Protein AF-A0AAV7NMF5-F1 (afdb_monomer_lite)

Organism: Pleurodeles waltl (NCBI:txid8319)

Structure (mmCIF, N/CA/C/O backbone):
data_AF-A0AAV7NMF5-F1
#
_entry.id   AF-A0AAV7NMF5-F1
#
loop_
_atom_site.group_PDB
_atom_site.id
_atom_site.type_symbol
_atom_site.label_atom_id
_atom_site.label_alt_id
_atom_site.label_comp_id
_atom_site.label_asym_id
_atom_site.label_entity_id
_atom_site.label_seq_id
_atom_site.pdbx_PDB_ins_code
_atom_site.Cartn_x
_atom_site.Cartn_y
_atom_site.Cartn_z
_atom_site.occupancy
_atom_site.B_iso_or_equiv
_atom_site.auth_seq_id
_atom_site.auth_comp_id
_atom_site.auth_asym_id
_atom_site.auth_atom_id
_atom_site.pdbx_PDB_model_num
ATOM 1 N N . MET A 1 1 ? -0.507 -19.624 22.287 1.00 41.78 1 MET A N 1
ATOM 2 C CA . MET A 1 1 ? 0.299 -20.119 21.155 1.00 41.78 1 MET A CA 1
ATOM 3 C C . MET A 1 1 ? 0.144 -19.133 20.008 1.00 41.78 1 MET A C 1
ATOM 5 O O . MET A 1 1 ? -0.765 -19.299 19.217 1.00 41.78 1 MET A O 1
ATOM 9 N N . VAL A 1 2 ? 0.961 -18.077 19.987 1.00 38.38 2 VAL A N 1
ATOM 10 C CA . VAL A 1 2 ? 1.189 -17.209 18.818 1.00 38.38 2 VAL A CA 1
ATOM 11 C C . VAL A 1 2 ? 2.617 -16.680 18.981 1.00 38.38 2 VAL A C 1
ATOM 13 O O . VAL A 1 2 ? 2.861 -15.768 19.762 1.00 38.38 2 VAL A O 1
ATOM 16 N N . LEU A 1 3 ? 3.574 -17.351 18.347 1.00 45.50 3 LEU A N 1
ATOM 17 C CA . LEU A 1 3 ? 4.962 -16.913 18.194 1.00 45.50 3 LEU A CA 1
ATOM 18 C C . LEU A 1 3 ? 5.241 -17.016 16.694 1.00 45.50 3 LEU A C 1
ATOM 20 O O . LEU A 1 3 ? 5.618 -18.090 16.235 1.00 45.50 3 LEU A O 1
ATOM 24 N N . ALA A 1 4 ? 4.944 -15.967 15.925 1.00 44.56 4 ALA A N 1
ATOM 25 C CA . ALA A 1 4 ? 5.176 -15.996 14.477 1.00 44.56 4 ALA A CA 1
ATOM 26 C C . ALA A 1 4 ? 5.447 -14.635 13.802 1.00 44.56 4 ALA A C 1
ATOM 28 O O . ALA A 1 4 ? 5.610 -14.631 12.593 1.00 44.56 4 ALA A O 1
ATOM 29 N N . ASP A 1 5 ? 5.574 -13.513 14.526 1.00 50.28 5 ASP A N 1
ATOM 30 C CA . ASP A 1 5 ? 5.718 -12.192 13.866 1.00 50.28 5 ASP A CA 1
ATOM 31 C C . ASP A 1 5 ? 7.140 -11.589 13.943 1.00 50.28 5 ASP A C 1
ATOM 33 O O . ASP A 1 5 ? 7.432 -10.587 13.304 1.00 50.28 5 ASP A O 1
ATOM 37 N N . SER A 1 6 ? 8.071 -12.193 14.692 1.00 55.16 6 SER A N 1
ATOM 38 C CA . SER A 1 6 ? 9.390 -11.584 14.971 1.00 55.16 6 SER A CA 1
ATOM 39 C C . SER A 1 6 ? 10.454 -11.796 13.880 1.00 55.16 6 SER A C 1
ATOM 41 O O . SER A 1 6 ? 11.519 -11.176 13.954 1.00 55.16 6 SER A O 1
ATOM 43 N N . THR A 1 7 ? 10.247 -12.705 12.926 1.00 54.41 7 THR A N 1
ATOM 44 C CA . THR A 1 7 ? 11.292 -13.102 11.962 1.00 54.41 7 THR A CA 1
ATOM 45 C C . THR A 1 7 ? 11.197 -12.364 10.634 1.00 54.41 7 THR A C 1
ATOM 47 O O . THR A 1 7 ? 12.226 -12.124 10.012 1.00 54.41 7 THR A O 1
ATOM 50 N N . GLU A 1 8 ? 9.999 -11.950 10.219 1.00 54.91 8 GLU A N 1
ATOM 51 C CA . GLU A 1 8 ? 9.817 -11.214 8.960 1.00 54.91 8 GLU A CA 1
ATOM 52 C C . GLU A 1 8 ? 10.229 -9.740 9.085 1.00 54.91 8 GLU A C 1
ATOM 54 O O . GLU A 1 8 ? 10.788 -9.175 8.148 1.00 54.91 8 GLU A O 1
ATOM 59 N N . GLU A 1 9 ? 10.063 -9.140 10.267 1.00 56.16 9 GLU A N 1
ATOM 60 C CA . GLU A 1 9 ? 10.442 -7.743 10.517 1.00 56.16 9 GLU A CA 1
ATOM 61 C C . GLU A 1 9 ? 11.973 -7.552 10.550 1.00 56.16 9 GLU A C 1
ATOM 63 O O . GLU A 1 9 ? 12.488 -6.549 10.063 1.00 56.16 9 GLU A O 1
ATOM 68 N N . LYS A 1 10 ? 12.723 -8.567 11.008 1.00 57.00 10 LYS A N 1
ATOM 69 C CA . LYS A 1 10 ? 14.199 -8.546 11.029 1.00 57.00 10 LYS A CA 1
ATOM 70 C C . LYS A 1 10 ? 14.834 -8.718 9.647 1.00 57.00 10 LYS A C 1
ATOM 72 O O . LYS A 1 10 ? 15.868 -8.120 9.375 1.00 57.00 10 LYS A O 1
ATOM 77 N N . LEU A 1 11 ? 14.200 -9.487 8.761 1.00 54.72 11 LEU A N 1
ATOM 78 C CA . LEU A 1 11 ? 14.657 -9.655 7.375 1.00 54.72 11 LEU A CA 1
ATOM 79 C C . LEU A 1 11 ? 14.477 -8.375 6.543 1.00 54.72 11 LEU A C 1
ATOM 81 O O . LEU A 1 11 ? 15.243 -8.133 5.611 1.00 54.72 11 LEU A O 1
ATOM 85 N N . ALA A 1 12 ? 13.497 -7.535 6.888 1.00 56.38 12 ALA A N 1
ATOM 86 C CA . ALA A 1 12 ? 13.277 -6.256 6.218 1.00 56.38 12 ALA A CA 1
ATOM 87 C C . ALA A 1 12 ? 14.316 -5.185 6.612 1.00 56.38 12 ALA A C 1
ATOM 89 O O . ALA A 1 12 ? 14.698 -4.377 5.764 1.00 56.38 12 ALA A O 1
ATOM 90 N N . GLU A 1 13 ? 14.808 -5.194 7.857 1.00 57.12 13 GLU A N 1
ATOM 91 C CA . GLU A 1 13 ? 15.897 -4.303 8.292 1.00 57.12 13 GLU A CA 1
ATOM 92 C C . GLU A 1 13 ? 17.254 -4.710 7.685 1.00 57.12 13 GLU A C 1
ATOM 94 O O . GLU A 1 13 ? 17.985 -3.850 7.193 1.00 57.12 13 GLU A O 1
ATOM 99 N N . GLU A 1 14 ? 17.553 -6.010 7.591 1.00 52.09 14 GLU A N 1
ATOM 100 C CA . GLU A 1 14 ? 18.825 -6.515 7.039 1.00 52.09 14 GLU A CA 1
ATOM 101 C C . GLU A 1 14 ? 18.990 -6.238 5.524 1.00 52.09 14 GLU A C 1
ATOM 103 O O . GLU A 1 14 ? 20.099 -6.005 5.026 1.00 52.09 14 GLU A O 1
ATOM 108 N N . LEU A 1 15 ? 17.881 -6.182 4.777 1.00 54.16 15 LEU A N 1
ATOM 109 C CA . LEU A 1 15 ? 17.879 -5.852 3.345 1.00 54.16 15 LEU A CA 1
ATOM 110 C C . LEU A 1 15 ? 18.035 -4.351 3.054 1.00 54.16 15 LEU A C 1
ATOM 112 O O . LEU A 1 15 ? 18.474 -3.983 1.963 1.00 54.16 15 LEU A O 1
ATOM 116 N N . LEU A 1 16 ? 17.709 -3.475 4.009 1.00 55.12 16 LEU A N 1
ATOM 117 C CA . LEU A 1 16 ? 17.916 -2.030 3.866 1.00 55.12 16 LEU A CA 1
ATOM 118 C C . LEU A 1 16 ? 19.368 -1.620 4.150 1.00 55.12 16 LEU A C 1
ATOM 120 O O . LEU A 1 16 ? 19.850 -0.649 3.567 1.00 55.12 16 LEU A O 1
ATOM 124 N N . GLU A 1 17 ? 20.079 -2.372 4.991 1.00 50.16 17 GLU A N 1
ATOM 125 C CA . GLU A 1 17 ? 21.436 -2.030 5.434 1.00 50.16 17 GLU A CA 1
ATOM 126 C C . GLU A 1 17 ? 22.540 -2.554 4.491 1.00 50.16 17 GLU A C 1
ATOM 128 O O . GLU A 1 17 ? 23.621 -1.972 4.392 1.00 50.16 17 GLU A O 1
ATOM 133 N N . THR A 1 18 ? 22.254 -3.598 3.706 1.00 50.38 18 THR A N 1
ATOM 134 C CA . THR A 1 18 ? 23.230 -4.231 2.796 1.00 50.38 18 THR A CA 1
ATOM 135 C C . THR A 1 18 ? 23.220 -3.684 1.360 1.00 50.38 18 THR A C 1
ATOM 137 O O . THR A 1 18 ? 24.163 -3.927 0.606 1.00 50.38 18 THR A O 1
ATOM 140 N N . GLY A 1 19 ? 22.202 -2.906 0.969 1.00 44.22 19 GLY A N 1
ATOM 141 C CA . GLY A 1 19 ? 21.989 -2.493 -0.427 1.00 44.22 19 GLY A CA 1
ATOM 142 C C . GLY A 1 19 ? 22.627 -1.172 -0.882 1.00 44.22 19 GLY A C 1
ATOM 143 O O . GLY A 1 19 ? 22.604 -0.891 -2.078 1.00 44.22 19 GLY A O 1
ATOM 144 N N . TYR A 1 20 ? 23.180 -0.346 0.019 1.00 45.59 20 TYR A N 1
ATOM 145 C CA . TYR A 1 20 ? 23.480 1.067 -0.299 1.00 45.59 20 TYR A CA 1
ATOM 146 C C . TYR A 1 20 ? 24.877 1.595 0.071 1.00 45.59 20 TYR A C 1
ATOM 148 O O . TYR A 1 20 ? 25.090 2.805 0.030 1.00 45.59 20 TYR A O 1
ATOM 156 N N . SER A 1 21 ? 25.861 0.745 0.380 1.00 44.62 21 SER A N 1
ATOM 157 C CA . SER A 1 21 ? 27.172 1.215 0.878 1.00 44.62 21 SER A CA 1
ATOM 158 C C . SER A 1 21 ? 28.388 0.951 -0.021 1.00 44.62 21 SER A C 1
ATOM 160 O O . SER A 1 21 ? 29.514 1.162 0.419 1.00 44.62 21 SER A O 1
ATOM 162 N N . LYS A 1 22 ? 28.216 0.561 -1.293 1.00 45.53 22 LYS A N 1
ATOM 163 C CA . LYS A 1 22 ? 29.344 0.432 -2.242 1.00 45.53 22 LYS A CA 1
ATOM 164 C C . LYS A 1 22 ? 29.052 1.030 -3.613 1.00 45.53 22 LYS A C 1
ATOM 166 O O . LYS A 1 22 ? 28.949 0.322 -4.608 1.00 45.53 22 LYS A O 1
ATOM 171 N N . LEU A 1 23 ? 28.961 2.352 -3.665 1.00 40.16 23 LEU A N 1
ATOM 172 C CA . LEU A 1 23 ? 29.359 3.102 -4.854 1.00 40.16 23 LEU A CA 1
ATOM 173 C C . LEU A 1 23 ? 30.300 4.200 -4.380 1.00 40.16 23 LEU A C 1
ATOM 175 O O . LEU A 1 23 ? 29.889 5.313 -4.057 1.00 40.16 23 LEU A O 1
ATOM 179 N N . ASP A 1 24 ? 31.566 3.804 -4.271 1.00 38.28 24 ASP A N 1
ATOM 180 C CA . ASP A 1 24 ? 32.693 4.686 -4.041 1.00 38.28 24 ASP A CA 1
ATOM 181 C C . ASP A 1 24 ? 32.661 5.836 -5.049 1.00 38.28 24 ASP A C 1
ATOM 183 O O . ASP A 1 24 ? 32.651 5.663 -6.270 1.00 38.28 24 ASP A O 1
ATOM 187 N N . SER A 1 25 ? 32.635 7.040 -4.499 1.00 45.06 25 SER A N 1
ATOM 188 C CA . SER A 1 25 ? 32.912 8.277 -5.197 1.00 45.06 25 SER A CA 1
ATOM 189 C C . SER A 1 25 ? 34.400 8.332 -5.555 1.00 45.06 25 SER A C 1
ATOM 191 O O . SER A 1 25 ? 35.199 8.888 -4.800 1.00 45.06 25 SER A O 1
ATOM 193 N N . GLU A 1 26 ? 34.786 7.785 -6.706 1.00 41.28 26 GLU A N 1
ATOM 194 C CA . GLU 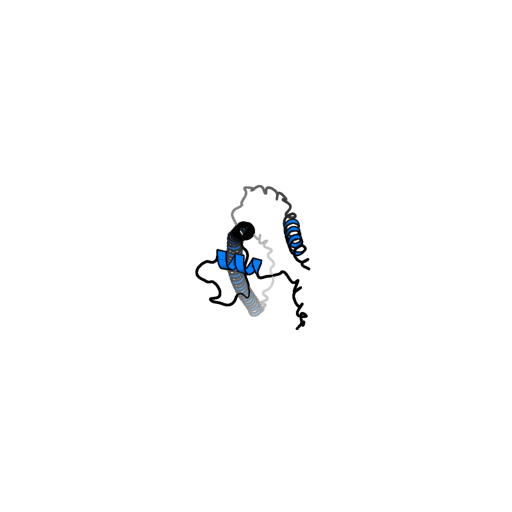A 1 26 ? 36.052 8.157 -7.343 1.00 41.28 26 GLU A CA 1
ATOM 195 C C . GLU A 1 26 ? 35.859 9.450 -8.158 1.00 41.28 26 GLU A C 1
ATOM 197 O O . GLU A 1 26 ? 35.025 9.495 -9.071 1.00 41.28 26 GLU A O 1
ATOM 202 N N . PRO A 1 27 ? 36.609 10.534 -7.881 1.00 40.88 27 PRO A N 1
ATOM 203 C CA . PRO A 1 27 ? 36.585 11.719 -8.724 1.00 40.88 27 PRO A CA 1
ATOM 204 C C . PRO A 1 27 ? 37.370 11.439 -10.012 1.00 40.88 27 PRO A C 1
ATOM 206 O O . PRO A 1 27 ? 38.586 11.619 -10.077 1.00 40.88 27 PRO A O 1
ATOM 209 N N . MET A 1 28 ? 36.657 11.015 -11.058 1.00 42.19 28 MET A N 1
ATOM 210 C CA . MET A 1 28 ? 37.179 10.923 -12.423 1.00 42.19 28 MET A CA 1
ATOM 211 C C . MET A 1 28 ? 37.823 12.254 -12.836 1.00 42.19 28 MET A C 1
ATOM 213 O O . MET A 1 28 ? 37.214 13.326 -12.776 1.00 42.19 28 MET A O 1
ATOM 217 N N . GLY A 1 29 ? 39.100 12.166 -13.209 1.00 38.94 29 GLY A N 1
ATOM 218 C CA . GLY A 1 29 ? 39.995 13.288 -13.442 1.00 38.94 29 GLY A CA 1
ATOM 219 C C . GLY A 1 29 ? 39.474 14.315 -14.446 1.00 38.94 29 GLY A C 1
ATOM 220 O O . GLY A 1 29 ? 38.853 14.001 -15.460 1.00 38.94 29 GLY A O 1
ATOM 221 N N . LYS A 1 30 ? 39.796 15.581 -14.169 1.00 44.66 30 LYS A N 1
ATOM 222 C CA . LYS A 1 30 ? 39.573 16.717 -15.065 1.00 44.66 30 LYS A CA 1
ATOM 223 C C . LYS A 1 30 ? 40.339 16.497 -16.374 1.00 44.66 30 LYS A C 1
ATOM 225 O O . LYS A 1 30 ? 41.531 16.795 -16.453 1.00 44.66 30 LYS A O 1
ATOM 230 N N . GLN A 1 31 ? 39.661 16.018 -17.413 1.00 41.19 31 GLN A N 1
ATOM 231 C CA . GLN A 1 31 ? 40.191 16.065 -18.771 1.00 41.19 31 GLN A CA 1
ATOM 232 C C . GLN A 1 31 ? 40.184 17.524 -19.233 1.00 41.19 31 GLN A C 1
ATOM 234 O O . GLN A 1 31 ? 39.140 18.141 -19.446 1.00 41.19 31 GLN A O 1
ATOM 239 N N . ARG A 1 32 ? 41.382 18.107 -19.317 1.00 40.00 32 ARG A N 1
ATOM 240 C CA . ARG A 1 32 ? 41.608 19.426 -19.902 1.00 40.00 32 ARG A CA 1
ATOM 241 C C . ARG A 1 32 ? 41.145 19.389 -21.357 1.00 40.00 32 ARG A C 1
ATOM 243 O O . ARG A 1 32 ? 41.687 18.632 -22.156 1.00 40.00 32 ARG A O 1
ATOM 250 N N . ILE A 1 33 ? 40.169 20.230 -21.688 1.00 39.12 33 ILE A N 1
ATOM 251 C CA . ILE A 1 33 ? 39.803 20.558 -23.065 1.00 39.12 33 ILE A CA 1
ATOM 252 C C . ILE A 1 33 ? 41.001 21.298 -23.667 1.00 39.12 33 ILE A C 1
ATOM 254 O O . ILE A 1 33 ? 41.171 22.502 -23.477 1.00 39.12 33 ILE A O 1
ATOM 258 N N . GLY A 1 34 ? 41.876 20.549 -24.333 1.00 38.25 34 GLY A N 1
ATOM 259 C CA . GLY A 1 34 ? 42.855 21.104 -25.251 1.00 38.25 34 GLY A CA 1
ATOM 260 C C . GLY A 1 34 ? 42.111 21.650 -26.460 1.00 38.25 34 GLY A C 1
ATOM 261 O O . GLY A 1 34 ? 41.560 20.889 -27.253 1.00 38.25 34 GLY A O 1
ATOM 262 N N . LYS A 1 35 ? 42.068 22.980 -26.577 1.00 49.41 35 LYS A N 1
ATOM 263 C CA . LYS A 1 35 ? 42.011 23.638 -27.883 1.00 49.41 35 LYS A CA 1
ATOM 264 C C . LYS A 1 35 ? 43.174 23.075 -28.690 1.00 49.41 35 LYS A C 1
ATOM 266 O O . LYS A 1 35 ? 44.291 23.216 -28.220 1.00 49.41 35 LYS A O 1
ATOM 271 N N . ASP A 1 36 ? 42.865 22.374 -29.776 1.00 44.00 36 ASP A N 1
ATOM 272 C CA . ASP A 1 36 ? 43.626 22.288 -31.030 1.00 44.00 36 ASP A CA 1
ATOM 273 C C . ASP A 1 36 ? 42.981 21.190 -31.893 1.00 44.00 36 ASP A C 1
ATOM 275 O O . ASP A 1 36 ? 43.358 20.021 -31.868 1.00 44.00 36 ASP A O 1
ATOM 279 N N . MET A 1 37 ? 41.938 21.567 -32.640 1.00 49.59 37 MET A N 1
ATOM 280 C CA . MET A 1 37 ? 41.458 20.784 -33.781 1.00 49.59 37 MET A CA 1
ATOM 281 C C . MET A 1 37 ? 42.257 21.203 -35.020 1.00 49.59 37 MET A C 1
ATOM 283 O O . MET A 1 37 ? 42.122 22.354 -35.440 1.00 49.59 37 MET A O 1
ATOM 287 N N . PRO A 1 38 ? 42.996 20.306 -35.690 1.00 48.41 38 PRO A N 1
ATOM 288 C CA . PRO A 1 38 ? 43.272 20.481 -37.103 1.00 48.41 38 PRO A CA 1
ATOM 289 C C . PRO A 1 38 ? 42.047 20.025 -37.907 1.00 48.41 38 PRO A C 1
ATOM 291 O O . PRO A 1 38 ? 41.604 18.878 -37.834 1.00 48.41 38 PRO A O 1
ATOM 294 N N . ALA A 1 39 ? 41.476 20.960 -38.663 1.00 51.97 39 ALA A N 1
ATOM 295 C CA . ALA A 1 39 ? 40.425 20.690 -39.628 1.00 51.97 39 ALA A CA 1
ATOM 296 C C . ALA A 1 39 ? 40.997 19.925 -40.835 1.00 51.97 39 ALA A C 1
ATOM 298 O O . ALA A 1 39 ? 41.863 20.434 -41.544 1.00 51.97 39 ALA A O 1
ATOM 299 N N . GLY A 1 40 ? 40.461 18.732 -41.094 1.00 54.88 40 GLY A N 1
ATOM 300 C CA . GLY A 1 40 ? 40.599 18.025 -42.368 1.00 54.88 40 GLY A CA 1
ATOM 301 C C . GLY A 1 40 ? 41.218 16.625 -42.256 1.00 54.88 40 GLY A C 1
ATOM 302 O O . GLY A 1 40 ? 42.134 16.417 -41.462 1.00 54.88 40 GLY A O 1
ATOM 303 N N . PRO A 1 41 ? 40.740 15.643 -43.046 1.00 49.75 41 PRO A N 1
ATOM 304 C CA . PRO A 1 41 ? 41.364 14.326 -43.106 1.00 49.75 41 PRO A CA 1
ATOM 305 C C . PRO A 1 41 ? 42.775 14.420 -43.723 1.00 49.75 41 PRO A C 1
ATOM 307 O O . PRO A 1 41 ? 43.003 15.252 -44.608 1.00 49.75 41 PRO A O 1
ATOM 310 N N . PRO A 1 42 ? 43.729 13.574 -43.292 1.00 42.44 42 PRO A N 1
ATOM 311 C CA . PRO A 1 42 ? 45.112 13.643 -43.751 1.00 42.44 42 PRO A CA 1
ATOM 312 C C . PRO A 1 42 ? 45.207 13.326 -45.250 1.00 42.44 42 PRO A C 1
ATOM 314 O O . PRO A 1 42 ? 44.823 12.246 -45.699 1.00 42.44 42 PRO A O 1
ATOM 317 N N . LYS A 1 43 ? 45.745 14.267 -46.036 1.00 46.84 43 LYS A N 1
ATOM 318 C CA . LYS A 1 43 ? 46.162 14.013 -47.420 1.00 46.84 43 LYS A CA 1
ATOM 319 C C . LYS A 1 43 ? 47.467 13.223 -47.401 1.00 46.84 43 LYS A C 1
ATOM 321 O O . LYS A 1 43 ? 48.528 13.780 -47.136 1.00 46.84 43 LYS A O 1
ATOM 326 N N . VAL A 1 44 ? 47.380 11.933 -47.700 1.00 42.81 44 VAL A N 1
ATOM 327 C CA . VAL A 1 44 ? 48.547 11.098 -47.990 1.00 42.81 44 VAL A CA 1
ATOM 328 C C . VAL A 1 44 ? 48.963 11.375 -49.434 1.00 42.81 44 VAL A C 1
ATOM 330 O O . VAL A 1 44 ? 48.256 11.002 -50.369 1.00 42.81 44 VAL A O 1
ATOM 333 N N . TYR A 1 45 ? 50.082 12.072 -49.621 1.00 33.62 45 TYR A N 1
ATOM 334 C CA . TYR A 1 45 ? 50.742 12.188 -50.919 1.00 33.62 45 TYR A CA 1
ATOM 335 C C . TYR A 1 45 ? 51.716 11.017 -51.057 1.00 33.62 45 TYR A C 1
ATOM 337 O O . TYR A 1 45 ? 52.655 10.906 -50.275 1.00 33.62 45 TYR A O 1
ATOM 345 N N . TYR A 1 46 ? 51.487 10.142 -52.035 1.00 39.00 46 TYR A N 1
ATOM 346 C CA . TYR A 1 46 ? 52.500 9.180 -52.457 1.00 39.00 46 TYR A CA 1
ATOM 347 C C . TYR A 1 46 ? 53.392 9.848 -53.500 1.00 39.00 46 TYR A C 1
ATOM 349 O O . TYR A 1 46 ? 52.921 10.276 -54.555 1.00 39.00 46 TYR A O 1
ATOM 357 N N . GLU A 1 47 ? 54.676 9.952 -53.184 1.00 34.75 47 GLU A N 1
ATOM 358 C CA . GLU A 1 47 ? 55.719 10.400 -54.096 1.00 34.75 47 GLU A CA 1
ATOM 359 C C . GLU A 1 47 ? 56.046 9.239 -55.049 1.00 34.75 47 GLU A C 1
ATOM 361 O O . GLU A 1 47 ? 56.486 8.168 -54.631 1.00 34.75 47 GLU A O 1
ATOM 366 N N . VAL A 1 48 ? 55.741 9.407 -56.337 1.00 40.84 48 VAL A N 1
ATOM 367 C CA . VAL A 1 48 ? 56.044 8.406 -57.367 1.00 40.84 48 VAL A CA 1
ATOM 368 C C . VAL A 1 48 ? 57.478 8.636 -57.835 1.00 40.84 48 VAL A C 1
ATOM 370 O O . VAL A 1 48 ? 57.727 9.443 -58.730 1.00 40.84 48 VAL A O 1
ATOM 373 N N . GLU A 1 49 ? 58.435 7.926 -57.234 1.00 37.62 49 GLU A N 1
ATOM 374 C CA . GLU A 1 49 ? 59.796 7.850 -57.768 1.00 37.62 49 GLU A CA 1
ATOM 375 C C . GLU A 1 49 ? 59.790 7.108 -59.113 1.00 37.62 49 GLU A C 1
ATOM 377 O O . GLU A 1 49 ? 59.580 5.896 -59.209 1.00 37.62 49 GLU A O 1
ATOM 382 N N . GLY A 1 50 ? 60.034 7.853 -60.189 1.00 43.22 50 GLY A N 1
ATOM 383 C CA . GLY A 1 50 ? 60.209 7.300 -61.522 1.00 43.22 50 GLY A CA 1
ATOM 384 C C . GLY A 1 50 ? 61.542 6.566 -61.663 1.00 43.22 50 GLY A C 1
ATOM 385 O O . GLY A 1 50 ? 62.588 7.193 -61.810 1.00 43.22 50 GLY A O 1
ATOM 386 N N . ARG A 1 51 ? 61.507 5.232 -61.753 1.00 40.53 51 ARG A N 1
ATOM 387 C CA . ARG A 1 51 ? 62.580 4.447 -62.387 1.00 40.53 51 ARG A CA 1
ATOM 388 C C . ARG A 1 51 ? 62.134 3.967 -63.766 1.00 40.53 51 ARG A C 1
ATOM 390 O O . ARG A 1 51 ? 61.282 3.095 -63.901 1.00 40.53 51 ARG A O 1
ATOM 397 N N . ARG A 1 52 ? 62.755 4.535 -64.807 1.00 44.47 52 ARG A N 1
ATOM 398 C CA . ARG A 1 52 ? 62.679 4.052 -66.194 1.00 44.47 52 ARG A CA 1
ATOM 399 C C . ARG A 1 52 ? 63.337 2.673 -66.294 1.00 44.47 52 ARG A C 1
ATOM 401 O O . ARG A 1 52 ? 64.552 2.578 -66.439 1.00 44.47 52 ARG A O 1
ATOM 408 N N . GLY A 1 53 ? 62.532 1.617 -66.262 1.00 37.62 53 GLY A N 1
ATOM 409 C CA . GLY A 1 53 ? 62.913 0.283 -66.717 1.00 37.62 53 GLY A CA 1
ATOM 410 C C . GLY A 1 53 ? 62.250 -0.008 -68.058 1.00 37.62 53 GLY A C 1
ATOM 411 O O . GLY A 1 53 ? 61.039 -0.189 -68.118 1.00 37.62 53 GLY A O 1
ATOM 412 N N . ARG A 1 54 ? 63.034 -0.035 -69.144 1.00 44.81 54 ARG A N 1
ATOM 413 C CA . ARG A 1 54 ? 62.613 -0.634 -70.418 1.00 44.81 54 ARG A CA 1
ATOM 414 C C . ARG A 1 54 ? 62.426 -2.133 -70.174 1.00 44.81 54 ARG A C 1
ATOM 416 O O . ARG A 1 54 ? 63.404 -2.821 -69.904 1.00 44.81 54 ARG A O 1
ATOM 423 N N . GLY A 1 55 ? 61.189 -2.610 -70.246 1.00 36.16 55 GLY A N 1
ATOM 424 C CA . GLY A 1 55 ? 60.827 -4.010 -70.050 1.00 36.16 55 GLY A CA 1
ATOM 425 C C . GLY A 1 55 ? 59.699 -4.382 -70.999 1.00 36.16 55 GLY A C 1
ATOM 426 O O . GLY A 1 55 ? 58.764 -3.612 -71.189 1.00 36.16 55 GLY A O 1
ATOM 427 N N . ALA A 1 56 ? 59.875 -5.519 -71.655 1.00 38.78 56 ALA A N 1
ATOM 428 C CA . ALA A 1 56 ? 59.122 -5.986 -72.799 1.00 38.78 56 ALA A CA 1
ATOM 429 C C . ALA A 1 56 ? 57.607 -6.102 -72.571 1.00 38.78 56 ALA A C 1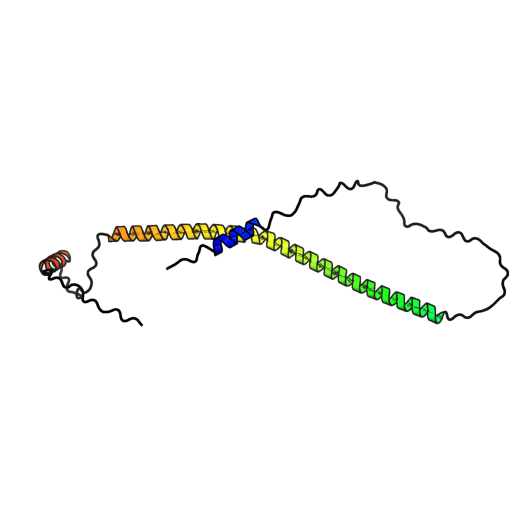
ATOM 431 O O . ALA A 1 56 ? 57.118 -6.403 -71.486 1.00 38.78 56 ALA A O 1
ATOM 432 N N . ASN A 1 57 ? 56.896 -5.903 -73.676 1.00 49.09 57 ASN A N 1
ATOM 433 C CA . ASN A 1 57 ? 55.481 -6.153 -73.866 1.00 49.09 57 ASN A CA 1
ATOM 434 C C . ASN A 1 57 ? 55.176 -7.637 -73.581 1.00 49.09 57 ASN A C 1
ATOM 436 O O . ASN A 1 57 ? 55.525 -8.506 -74.379 1.00 49.09 57 ASN A O 1
ATOM 440 N N . ALA A 1 58 ? 54.557 -7.923 -72.438 1.00 40.53 58 ALA A N 1
ATOM 441 C CA . ALA A 1 58 ? 53.944 -9.209 -72.138 1.00 40.53 58 ALA A CA 1
ATOM 442 C C . ALA A 1 58 ? 52.504 -8.935 -71.703 1.00 40.53 58 ALA A C 1
ATOM 444 O O . ALA A 1 58 ? 52.225 -8.612 -70.549 1.00 40.53 58 ALA A O 1
ATOM 445 N N . THR A 1 59 ? 51.589 -9.013 -72.664 1.00 46.69 59 THR A N 1
ATOM 446 C CA . THR A 1 59 ? 50.144 -8.966 -72.453 1.00 46.69 59 THR A CA 1
ATOM 447 C C . THR A 1 59 ? 49.722 -10.222 -71.688 1.00 46.69 59 THR A C 1
ATOM 449 O O . THR A 1 59 ? 49.266 -11.208 -72.260 1.00 46.69 59 THR A O 1
ATOM 452 N N . HIS A 1 60 ? 49.887 -10.209 -70.366 1.00 41.50 60 HIS A N 1
ATOM 453 C CA . HIS A 1 60 ? 49.141 -11.105 -69.494 1.00 41.50 60 HIS A CA 1
ATOM 454 C C . HIS A 1 60 ? 47.712 -10.567 -69.410 1.00 41.50 60 HIS A C 1
ATOM 456 O O . HIS A 1 60 ? 47.424 -9.649 -68.643 1.00 41.50 60 HIS A O 1
ATOM 462 N N . HIS A 1 61 ? 46.805 -11.147 -70.198 1.00 44.16 61 HIS A N 1
ATOM 463 C CA . HIS A 1 61 ? 45.374 -11.122 -69.901 1.00 44.16 61 HIS A CA 1
ATOM 464 C C . HIS A 1 61 ? 45.144 -11.915 -68.604 1.00 44.16 61 HIS A C 1
ATOM 466 O O . HIS A 1 61 ? 44.742 -13.073 -68.622 1.00 44.16 61 HIS A O 1
ATOM 472 N N . GLY A 1 62 ? 45.503 -11.307 -67.472 1.00 47.06 62 GLY A N 1
ATOM 473 C CA . GLY A 1 62 ? 45.125 -11.780 -66.150 1.00 47.06 62 GLY A CA 1
ATOM 474 C C . GLY A 1 62 ? 43.626 -11.584 -65.974 1.00 47.06 62 GLY A C 1
ATOM 475 O O . GLY A 1 62 ? 43.083 -10.554 -66.367 1.00 47.06 62 GLY A O 1
ATOM 476 N N . ASP A 1 63 ? 42.972 -12.596 -65.424 1.00 53.56 63 ASP A N 1
ATOM 477 C CA . ASP A 1 63 ? 41.543 -12.671 -65.140 1.00 53.56 63 ASP A CA 1
ATOM 478 C C . ASP A 1 63 ? 41.045 -11.481 -64.285 1.00 53.56 63 ASP A C 1
ATOM 480 O O . ASP A 1 63 ? 40.968 -11.527 -63.057 1.00 53.56 63 ASP A O 1
ATOM 484 N N . LEU A 1 64 ? 40.715 -10.372 -64.952 1.00 53.06 64 LEU A N 1
ATOM 485 C CA . LEU A 1 64 ? 40.071 -9.194 -64.363 1.00 53.06 64 LEU A CA 1
ATOM 486 C C . LEU A 1 64 ? 38.629 -9.500 -63.911 1.00 53.06 64 LEU A C 1
ATOM 488 O O . LEU A 1 64 ? 38.070 -8.751 -63.108 1.00 53.06 64 LEU A O 1
ATOM 492 N N . GLY A 1 65 ? 38.037 -10.600 -64.395 1.00 58.78 65 GLY A N 1
ATOM 493 C CA . GLY A 1 65 ? 36.699 -11.055 -64.018 1.00 58.78 65 GLY A CA 1
ATOM 494 C C . GLY A 1 65 ? 36.644 -11.561 -62.577 1.00 58.78 65 GLY A C 1
ATOM 495 O O . GLY A 1 65 ? 35.737 -11.184 -61.831 1.00 58.78 65 GLY A O 1
ATOM 496 N N . GLY A 1 66 ? 37.652 -12.327 -62.148 1.00 68.12 66 GLY A N 1
ATOM 497 C CA . GLY A 1 66 ? 37.763 -12.831 -60.775 1.00 68.12 66 GLY A CA 1
ATOM 498 C C . GLY A 1 66 ? 37.895 -11.722 -59.723 1.00 68.12 66 GLY A C 1
ATOM 499 O O . GLY A 1 66 ? 37.158 -11.700 -58.736 1.00 68.12 66 GLY A O 1
ATOM 500 N N . TYR A 1 67 ? 38.773 -10.741 -59.952 1.00 72.19 67 TYR A N 1
ATOM 501 C CA . TYR A 1 67 ? 38.965 -9.617 -59.022 1.00 72.19 67 TYR A CA 1
ATOM 502 C C . TYR A 1 67 ? 37.743 -8.696 -58.933 1.00 72.19 67 TYR A C 1
ATOM 504 O O . TYR A 1 67 ? 37.381 -8.263 -57.836 1.00 72.19 67 TYR A O 1
ATOM 512 N N . ALA A 1 68 ? 37.079 -8.420 -60.059 1.00 76.75 68 ALA A N 1
ATOM 513 C CA . ALA A 1 68 ? 35.847 -7.635 -60.073 1.00 76.75 68 ALA A CA 1
ATOM 514 C C . ALA A 1 68 ? 34.707 -8.347 -59.322 1.00 76.75 68 ALA A C 1
ATOM 516 O O . ALA A 1 68 ? 33.979 -7.705 -58.562 1.00 76.75 68 ALA A O 1
ATOM 517 N N . GLY A 1 69 ? 34.593 -9.673 -59.466 1.00 81.31 69 GLY A N 1
ATOM 518 C CA . GLY A 1 69 ? 33.630 -10.492 -58.725 1.00 81.31 69 GLY A CA 1
ATOM 519 C C . GLY A 1 69 ? 33.871 -10.477 -57.214 1.00 81.31 69 GLY A C 1
ATOM 520 O O . GLY A 1 69 ? 32.937 -10.258 -56.442 1.00 81.31 69 GLY A O 1
ATOM 521 N N . ILE A 1 70 ? 35.130 -10.616 -56.783 1.00 85.69 70 ILE A N 1
ATOM 522 C CA . ILE A 1 70 ? 35.515 -10.538 -55.363 1.00 85.69 70 ILE A CA 1
ATOM 523 C C . ILE A 1 70 ? 35.218 -9.143 -54.791 1.00 85.69 70 ILE A C 1
ATOM 525 O O . ILE A 1 70 ? 34.639 -9.029 -53.710 1.00 85.69 70 ILE A O 1
ATOM 529 N N . GLN A 1 71 ? 35.549 -8.070 -55.520 1.00 86.88 71 GLN A N 1
ATOM 530 C CA . GLN A 1 71 ? 35.227 -6.707 -55.087 1.00 86.88 71 GLN A CA 1
ATOM 531 C C . GLN A 1 71 ? 33.716 -6.450 -55.018 1.00 86.88 71 GLN A C 1
ATOM 533 O O . GLN A 1 71 ? 33.258 -5.769 -54.099 1.00 86.88 71 GLN A O 1
ATOM 538 N N . GLY A 1 72 ? 32.934 -6.994 -55.954 1.00 89.06 72 GLY A N 1
ATOM 539 C CA . GLY A 1 72 ? 31.473 -6.924 -55.926 1.00 89.06 72 GLY A CA 1
ATOM 540 C C . GLY A 1 72 ? 30.875 -7.656 -54.721 1.00 89.06 72 GLY A C 1
ATOM 541 O O . GLY A 1 72 ? 30.039 -7.091 -54.016 1.00 89.06 72 GLY A O 1
ATOM 542 N N . GLY A 1 73 ? 31.359 -8.868 -54.430 1.00 92.06 73 GLY A N 1
ATOM 543 C CA . GLY A 1 73 ? 30.935 -9.661 -53.273 1.00 92.06 73 GLY A CA 1
ATOM 544 C C . GLY A 1 73 ? 31.248 -8.983 -51.938 1.00 92.06 73 GLY A C 1
ATOM 545 O O . GLY A 1 73 ? 30.373 -8.880 -51.079 1.00 92.06 73 GLY A O 1
ATOM 546 N N . LEU A 1 74 ? 32.456 -8.429 -51.790 1.00 93.25 74 LEU A N 1
ATOM 547 C CA . LEU A 1 74 ? 32.838 -7.657 -50.603 1.00 93.25 74 LEU A CA 1
ATOM 548 C C . LEU A 1 74 ? 31.972 -6.402 -50.432 1.00 93.25 74 LEU A C 1
ATOM 550 O O . LEU A 1 74 ? 31.527 -6.110 -49.325 1.00 93.25 74 LEU A O 1
ATOM 554 N N . ARG A 1 75 ? 31.675 -5.674 -51.517 1.00 94.44 75 ARG A N 1
ATOM 555 C CA . ARG A 1 75 ? 30.776 -4.507 -51.469 1.00 94.44 75 ARG A CA 1
ATOM 556 C C . ARG A 1 75 ? 29.365 -4.887 -51.026 1.00 94.44 75 ARG A C 1
ATOM 558 O O . ARG A 1 75 ? 28.778 -4.162 -50.227 1.00 94.44 75 ARG A O 1
ATOM 565 N N . ALA A 1 76 ? 28.839 -6.011 -51.509 1.00 93.88 76 ALA A N 1
ATOM 566 C CA . ALA A 1 76 ? 27.529 -6.508 -51.101 1.00 93.88 76 ALA A CA 1
ATOM 567 C C . ALA A 1 76 ? 27.507 -6.883 -49.610 1.00 93.88 76 ALA A C 1
ATOM 569 O O . ALA A 1 76 ? 26.618 -6.443 -48.889 1.00 93.88 76 ALA A O 1
ATOM 570 N N . GLN A 1 77 ? 28.523 -7.604 -49.125 1.00 96.31 77 GLN A N 1
ATOM 571 C CA . GLN A 1 77 ? 28.650 -7.944 -47.703 1.00 96.31 77 GLN A CA 1
ATOM 572 C C . GLN A 1 77 ? 28.762 -6.700 -46.813 1.00 96.31 77 GLN A C 1
ATOM 574 O O . GLN A 1 77 ? 28.096 -6.624 -45.783 1.00 96.31 77 GLN A O 1
ATOM 579 N N . ILE A 1 78 ? 29.550 -5.699 -47.220 1.00 96.00 78 ILE A N 1
ATOM 580 C CA . ILE A 1 78 ? 29.661 -4.419 -46.503 1.00 96.00 78 ILE A CA 1
ATOM 581 C C . ILE A 1 78 ? 28.305 -3.707 -46.452 1.00 96.00 78 ILE A C 1
ATOM 583 O O . ILE A 1 78 ? 27.933 -3.186 -45.403 1.00 96.00 78 ILE A O 1
ATOM 587 N N . ALA A 1 79 ? 27.549 -3.700 -47.554 1.00 95.69 79 ALA A N 1
ATOM 588 C CA . ALA A 1 79 ? 26.220 -3.097 -47.590 1.00 95.69 79 ALA A CA 1
ATOM 589 C C . ALA A 1 79 ? 25.232 -3.821 -46.657 1.00 95.69 79 ALA A C 1
ATOM 591 O O . ALA A 1 79 ? 24.486 -3.163 -45.931 1.00 95.69 79 ALA A O 1
ATOM 592 N N . THR A 1 80 ? 25.264 -5.156 -46.620 1.00 97.25 80 THR A N 1
ATOM 593 C CA . THR A 1 80 ? 24.449 -5.958 -45.696 1.00 97.25 80 THR A CA 1
ATOM 594 C C . THR A 1 80 ? 24.808 -5.669 -44.240 1.00 97.25 80 THR A C 1
ATOM 596 O O . THR A 1 80 ? 23.922 -5.338 -43.456 1.00 97.25 80 THR A O 1
ATOM 599 N N . LEU A 1 81 ? 26.099 -5.701 -43.888 1.00 96.88 81 LEU A N 1
ATOM 600 C CA . LEU A 1 81 ? 26.567 -5.402 -42.531 1.00 96.88 81 LEU A CA 1
ATOM 601 C C . LEU A 1 81 ? 26.210 -3.974 -42.105 1.00 96.88 81 LEU A C 1
ATOM 603 O O . LEU A 1 81 ? 25.774 -3.760 -40.977 1.00 96.88 81 LEU A O 1
ATOM 607 N N . ALA A 1 82 ? 26.336 -2.994 -43.003 1.00 96.44 82 ALA A N 1
ATOM 608 C CA . ALA A 1 82 ? 25.923 -1.621 -42.725 1.00 96.44 82 ALA A CA 1
ATOM 609 C C . ALA A 1 82 ? 24.413 -1.525 -42.434 1.00 96.44 82 ALA A C 1
ATOM 611 O O . ALA A 1 82 ? 24.008 -0.812 -41.513 1.00 96.44 82 ALA A O 1
ATOM 612 N N . GLY A 1 83 ? 23.587 -2.276 -43.171 1.00 97.38 83 GLY A N 1
ATOM 613 C CA . GLY A 1 83 ? 22.149 -2.379 -42.921 1.00 97.38 83 GLY A CA 1
ATOM 614 C C . GLY A 1 83 ? 21.825 -3.016 -41.566 1.00 97.38 83 GLY A C 1
ATOM 615 O O . GLY A 1 83 ? 21.025 -2.475 -40.802 1.00 97.38 83 GLY A O 1
ATOM 616 N N . GLU A 1 84 ? 22.479 -4.127 -41.229 1.00 97.31 84 GLU A N 1
ATOM 617 C CA . GLU A 1 84 ? 22.307 -4.810 -39.941 1.00 97.31 84 GLU A CA 1
ATOM 618 C C . GLU A 1 84 ? 22.732 -3.933 -38.759 1.00 97.31 84 GLU A C 1
ATOM 620 O O . GLU A 1 84 ? 22.006 -3.838 -37.767 1.00 97.31 84 GLU A O 1
ATOM 625 N N . VAL A 1 85 ? 23.863 -3.232 -38.878 1.00 97.81 85 VAL A N 1
ATOM 626 C CA . VAL A 1 85 ? 24.330 -2.270 -37.870 1.00 97.81 85 VAL A CA 1
ATOM 627 C C . VAL A 1 85 ? 23.332 -1.123 -37.710 1.00 97.81 85 VAL A C 1
ATOM 629 O O . VAL A 1 85 ? 23.019 -0.754 -36.580 1.00 97.81 85 VAL A O 1
ATOM 632 N N . GLY A 1 86 ? 22.768 -0.603 -38.804 1.00 97.69 86 GLY A N 1
ATOM 633 C CA . GLY A 1 86 ? 21.704 0.404 -38.749 1.00 97.69 86 GLY A CA 1
ATOM 634 C C . GLY A 1 86 ? 20.490 -0.076 -37.947 1.00 97.69 86 GLY A C 1
ATOM 635 O O . GLY A 1 86 ? 20.047 0.597 -37.014 1.00 97.69 86 GLY A O 1
ATOM 636 N N . LEU A 1 87 ? 20.014 -1.293 -38.226 1.00 97.31 87 LEU A N 1
ATOM 637 C CA . LEU A 1 87 ? 18.904 -1.904 -37.488 1.00 97.31 87 LEU A CA 1
ATOM 638 C C . LEU A 1 87 ? 19.231 -2.127 -36.005 1.00 97.31 87 LEU A C 1
ATOM 640 O O . LEU A 1 87 ? 18.360 -1.961 -35.146 1.00 97.31 87 LEU A O 1
ATOM 644 N N . LEU A 1 88 ? 20.466 -2.519 -35.684 1.00 97.62 88 LEU A N 1
ATOM 645 C CA . LEU A 1 88 ? 20.916 -2.682 -34.302 1.00 97.62 88 LEU A CA 1
ATOM 646 C C . LEU A 1 88 ? 20.967 -1.343 -33.561 1.00 97.62 88 LEU A C 1
ATOM 648 O O . LEU A 1 88 ? 20.507 -1.277 -32.421 1.00 97.62 88 LEU A O 1
ATOM 652 N N . CYS A 1 89 ? 21.441 -0.276 -34.204 1.00 97.69 89 CYS A N 1
ATOM 653 C CA . CYS A 1 89 ? 21.431 1.075 -33.645 1.00 97.69 89 CYS A CA 1
ATOM 654 C C . CYS A 1 89 ? 20.006 1.545 -33.319 1.00 97.69 89 CYS A C 1
ATOM 656 O O . CYS A 1 89 ? 19.754 2.040 -32.217 1.00 97.69 89 CYS A O 1
ATOM 658 N N . ASP A 1 90 ? 19.052 1.319 -34.224 1.00 97.88 90 ASP A N 1
ATOM 659 C CA . ASP A 1 90 ? 17.646 1.671 -33.998 1.00 97.88 90 ASP A CA 1
ATOM 660 C C . ASP A 1 90 ? 17.028 0.877 -32.843 1.00 97.88 90 ASP A C 1
ATOM 662 O O . ASP A 1 90 ? 16.318 1.431 -31.996 1.00 97.88 90 ASP A O 1
ATOM 666 N N . LYS A 1 91 ? 17.311 -0.429 -32.775 1.00 97.81 91 LYS A N 1
ATOM 667 C CA . LYS A 1 91 ? 16.875 -1.281 -31.660 1.00 97.81 91 LYS A CA 1
ATOM 668 C C . LYS A 1 91 ? 17.484 -0.815 -30.340 1.00 97.81 91 LYS A C 1
ATOM 670 O O . LYS A 1 91 ? 16.761 -0.711 -29.351 1.00 97.81 91 LYS A O 1
ATOM 675 N N . HIS A 1 92 ? 18.777 -0.498 -30.326 1.00 97.69 92 HIS A N 1
ATOM 676 C CA . HIS A 1 92 ? 19.470 -0.010 -29.138 1.00 97.69 92 HIS A CA 1
ATOM 677 C C . HIS A 1 92 ? 18.862 1.304 -28.637 1.00 97.69 92 HIS A C 1
ATOM 679 O O . HIS A 1 92 ? 18.574 1.431 -27.448 1.00 97.69 92 HIS A O 1
ATOM 685 N N . LYS A 1 93 ? 18.570 2.245 -29.543 1.00 98.19 93 LYS A N 1
ATOM 686 C CA . LYS A 1 93 ? 17.891 3.500 -29.200 1.00 98.19 93 LYS A CA 1
ATOM 687 C C . LYS A 1 93 ? 16.523 3.249 -28.562 1.00 98.19 93 LYS A C 1
ATOM 689 O O . LYS A 1 93 ? 16.256 3.754 -27.477 1.00 98.19 93 LYS A O 1
ATOM 694 N N . LYS A 1 94 ? 15.693 2.396 -29.173 1.00 98.06 94 LYS A N 1
ATOM 695 C CA . LYS A 1 94 ? 14.371 2.036 -28.626 1.00 98.06 94 LYS A CA 1
ATOM 696 C C . LYS A 1 94 ? 14.464 1.393 -27.242 1.00 98.06 94 LYS A C 1
ATOM 698 O O . LYS A 1 94 ? 13.640 1.682 -26.379 1.00 98.06 94 LYS A O 1
ATOM 703 N N . LEU A 1 95 ? 15.438 0.508 -27.025 1.00 97.56 95 LEU A N 1
ATOM 704 C CA . LEU A 1 95 ? 15.654 -0.119 -25.719 1.00 97.56 95 LEU A CA 1
ATOM 705 C C . LEU A 1 95 ? 16.099 0.901 -24.672 1.00 97.56 95 LEU A C 1
ATOM 707 O O . LEU A 1 95 ? 15.573 0.887 -23.565 1.00 97.56 95 LEU A O 1
ATOM 711 N N . LYS A 1 96 ? 17.003 1.814 -25.035 1.00 98.25 96 LYS A N 1
ATOM 712 C CA . LYS A 1 96 ? 17.457 2.895 -24.158 1.00 98.25 96 LYS A CA 1
ATOM 713 C C . LYS A 1 96 ? 16.307 3.809 -23.735 1.00 98.25 96 LYS A C 1
ATOM 715 O O . LYS A 1 96 ? 16.174 4.113 -22.553 1.00 98.25 96 LYS A O 1
ATOM 720 N N . ASP A 1 97 ? 15.456 4.203 -24.678 1.00 97.88 97 ASP A N 1
ATOM 721 C CA . ASP A 1 97 ? 14.304 5.062 -24.392 1.00 97.88 97 ASP A CA 1
ATOM 722 C C . ASP A 1 97 ? 13.296 4.354 -23.472 1.00 97.88 97 ASP A C 1
ATOM 724 O O . ASP A 1 97 ? 12.794 4.950 -22.519 1.00 97.88 97 ASP A O 1
ATOM 728 N N . ARG A 1 98 ? 13.051 3.055 -23.701 1.00 97.56 98 ARG A N 1
ATOM 729 C CA . ARG A 1 98 ? 12.200 2.233 -22.828 1.00 97.56 98 ARG A CA 1
ATOM 730 C C . ARG A 1 98 ? 12.782 2.076 -21.426 1.00 97.56 98 ARG A C 1
ATOM 732 O O . ARG A 1 98 ? 12.032 2.219 -20.469 1.00 97.56 98 ARG A O 1
ATOM 739 N N . ALA A 1 99 ? 14.084 1.815 -21.307 1.00 97.69 99 ALA A N 1
ATOM 740 C CA . ALA A 1 99 ? 14.762 1.690 -20.019 1.00 97.69 99 ALA A CA 1
ATOM 741 C C . ALA A 1 99 ? 14.639 2.987 -19.206 1.00 97.69 99 ALA A C 1
ATOM 743 O O . ALA A 1 99 ? 14.203 2.965 -18.057 1.00 97.69 99 ALA A O 1
ATOM 744 N N . LYS A 1 100 ? 14.886 4.133 -19.847 1.00 97.88 100 LYS A N 1
ATOM 745 C CA . LYS A 1 100 ? 14.724 5.445 -19.215 1.00 97.88 100 LYS A CA 1
ATOM 746 C C . 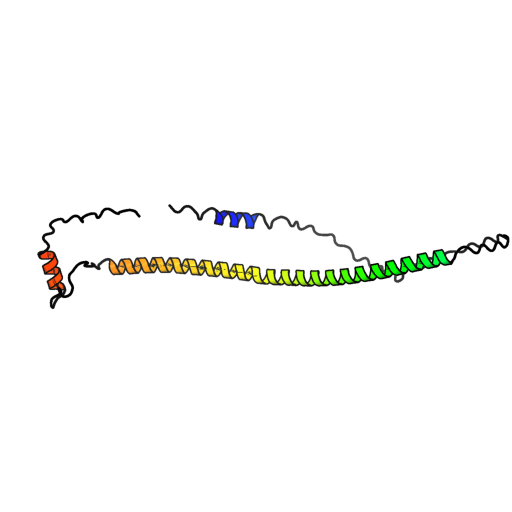LYS A 1 100 ? 13.283 5.702 -18.769 1.00 97.88 100 LYS A C 1
ATOM 748 O O . LYS A 1 100 ? 13.055 6.217 -17.679 1.00 97.88 100 LYS A O 1
ATOM 753 N N . ALA A 1 101 ? 12.300 5.343 -19.596 1.00 97.00 101 ALA A N 1
ATOM 754 C CA . ALA A 1 101 ? 10.895 5.468 -19.221 1.00 97.00 101 ALA A CA 1
ATOM 755 C C . ALA A 1 101 ? 10.568 4.609 -17.989 1.00 97.00 101 ALA A C 1
ATOM 757 O O . ALA A 1 101 ? 9.936 5.105 -17.060 1.00 97.00 101 ALA A O 1
ATOM 758 N N . THR A 1 102 ? 11.047 3.360 -17.942 1.00 96.31 102 THR A N 1
ATOM 759 C CA . THR A 1 102 ? 10.831 2.480 -16.785 1.00 96.31 102 THR A CA 1
ATOM 760 C C . THR A 1 102 ? 11.511 2.996 -15.519 1.00 96.31 102 THR A C 1
ATOM 762 O O . THR A 1 102 ? 10.894 2.985 -14.457 1.00 96.31 102 THR A O 1
ATOM 765 N N . GLU A 1 103 ? 12.736 3.514 -15.621 1.00 97.12 103 GLU A N 1
ATOM 766 C CA . GLU A 1 103 ? 13.461 4.116 -14.495 1.00 97.12 103 GLU A CA 1
ATOM 767 C C . GLU A 1 103 ? 12.718 5.331 -13.935 1.00 97.12 103 GLU A C 1
ATOM 769 O O . GLU A 1 103 ? 12.545 5.435 -12.723 1.00 97.12 103 GLU A O 1
ATOM 774 N N . ASN A 1 104 ? 12.203 6.203 -14.807 1.00 96.50 104 ASN A N 1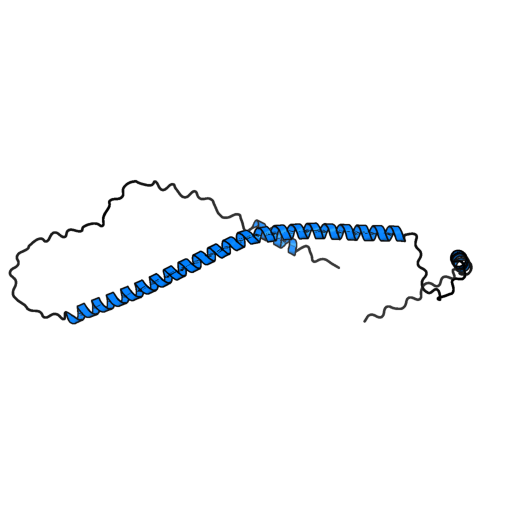
ATOM 775 C CA . ASN A 1 104 ? 11.398 7.348 -14.387 1.00 96.50 104 ASN A CA 1
ATOM 776 C C . ASN A 1 104 ? 10.123 6.900 -13.664 1.00 96.50 104 ASN A C 1
ATOM 778 O O . ASN A 1 104 ? 9.849 7.369 -12.562 1.00 96.50 104 ASN A O 1
ATOM 782 N N . THR A 1 105 ? 9.378 5.944 -14.234 1.00 96.56 105 THR A N 1
ATOM 783 C CA . THR A 1 105 ? 8.164 5.430 -13.579 1.00 96.56 105 THR A CA 1
ATOM 784 C C . THR A 1 105 ? 8.468 4.782 -12.232 1.00 96.56 105 THR A C 1
ATOM 786 O O . THR A 1 105 ? 7.700 4.936 -11.285 1.00 96.56 105 THR A O 1
ATOM 789 N N . LEU A 1 106 ? 9.601 4.087 -12.104 1.00 96.25 106 LEU A N 1
ATOM 790 C CA . LEU A 1 106 ? 10.022 3.498 -10.837 1.00 96.25 106 LEU A CA 1
ATOM 791 C C . LEU A 1 106 ? 10.395 4.585 -9.820 1.00 96.25 106 LEU A C 1
ATOM 793 O O . LEU A 1 106 ? 9.981 4.511 -8.665 1.00 96.25 106 LEU A O 1
ATOM 797 N N . GLY A 1 107 ? 11.118 5.618 -10.259 1.00 95.06 107 GLY A N 1
ATOM 798 C CA . GLY A 1 107 ? 11.478 6.772 -9.436 1.00 95.06 107 GLY A CA 1
ATOM 799 C C . GLY A 1 107 ? 10.267 7.554 -8.921 1.00 95.06 107 GLY A C 1
ATOM 800 O O . GLY A 1 107 ? 10.301 8.055 -7.801 1.00 95.06 107 GLY A O 1
ATOM 801 N N . GLU A 1 108 ? 9.180 7.614 -9.693 1.00 96.19 108 GLU A N 1
ATOM 802 C CA . GLU A 1 108 ? 7.918 8.251 -9.294 1.00 96.19 108 GLU A CA 1
ATOM 803 C C . GLU A 1 108 ? 7.057 7.361 -8.383 1.00 96.19 108 GLU A C 1
ATOM 805 O O . GLU A 1 108 ? 6.458 7.843 -7.421 1.00 96.19 108 GLU A O 1
ATOM 810 N N . THR A 1 109 ? 6.994 6.055 -8.656 1.00 96.25 109 THR A N 1
ATOM 811 C CA . THR A 1 109 ? 6.114 5.123 -7.925 1.00 96.25 109 THR A CA 1
ATOM 812 C C . THR A 1 109 ? 6.688 4.678 -6.581 1.00 96.25 109 THR A C 1
ATOM 814 O O . THR A 1 109 ? 5.941 4.561 -5.608 1.00 96.25 109 THR A O 1
ATOM 817 N N . ALA A 1 110 ? 8.005 4.483 -6.472 1.00 95.44 110 ALA A N 1
ATOM 818 C CA . ALA A 1 110 ? 8.660 4.092 -5.223 1.00 95.44 110 ALA A CA 1
ATOM 819 C C . ALA A 1 110 ? 8.349 5.022 -4.023 1.00 95.44 110 ALA A C 1
ATOM 821 O O . ALA A 1 110 ? 7.976 4.511 -2.959 1.00 95.44 110 ALA A O 1
ATOM 822 N N . PRO A 1 111 ? 8.433 6.367 -4.134 1.00 95.88 111 PRO A N 1
ATOM 823 C CA . PRO A 1 111 ? 8.093 7.252 -3.022 1.00 95.88 111 PRO A CA 1
ATOM 824 C C . PRO A 1 111 ? 6.597 7.230 -2.687 1.00 95.88 111 PRO A C 1
ATOM 826 O O . PRO A 1 111 ? 6.250 7.277 -1.507 1.00 95.88 111 PRO A O 1
ATOM 829 N N . GLN A 1 112 ? 5.714 7.091 -3.683 1.00 97.06 112 GLN A N 1
ATOM 830 C CA . GLN A 1 112 ? 4.266 6.998 -3.457 1.00 97.06 112 GLN A CA 1
ATOM 831 C C . GLN A 1 112 ? 3.903 5.746 -2.651 1.00 97.06 112 GLN A C 1
ATOM 833 O O . GLN A 1 112 ? 3.128 5.821 -1.698 1.00 97.06 112 GLN A O 1
ATOM 838 N N . VAL A 1 113 ? 4.499 4.597 -2.986 1.00 97.00 113 VAL A N 1
ATOM 839 C CA . VAL A 1 113 ? 4.310 3.347 -2.234 1.00 97.00 113 VAL A CA 1
ATOM 840 C C . VAL A 1 113 ? 4.810 3.493 -0.797 1.00 97.00 113 VAL A C 1
ATOM 842 O O . VAL A 1 113 ? 4.134 3.060 0.140 1.00 97.00 113 VAL A O 1
ATOM 845 N N . LYS A 1 114 ? 5.959 4.148 -0.597 1.00 96.94 114 LYS A N 1
ATOM 846 C CA . LYS A 1 114 ? 6.493 4.421 0.743 1.00 96.94 114 LYS A CA 1
ATOM 847 C C . LYS A 1 114 ? 5.544 5.302 1.559 1.00 96.94 114 LYS A C 1
ATOM 849 O O . LYS A 1 114 ? 5.241 4.975 2.706 1.00 96.94 114 LYS A O 1
ATOM 854 N N . GLU A 1 115 ? 5.038 6.381 0.969 1.00 97.31 115 GLU A N 1
ATOM 855 C CA . GLU A 1 115 ? 4.085 7.287 1.618 1.00 97.31 115 GLU A CA 1
ATOM 856 C C . GLU A 1 115 ? 2.771 6.573 1.973 1.00 97.31 115 GLU A C 1
ATOM 858 O O . GLU A 1 115 ? 2.271 6.702 3.093 1.00 97.31 115 GLU A O 1
ATOM 863 N N . LEU A 1 116 ? 2.220 5.782 1.048 1.00 97.06 116 LEU A N 1
ATOM 864 C CA . LEU A 1 116 ? 0.994 5.012 1.271 1.00 97.06 116 LEU A CA 1
ATOM 865 C C . LEU A 1 116 ? 1.164 3.984 2.391 1.00 97.06 116 LEU A C 1
ATOM 867 O O . LEU A 1 116 ? 0.298 3.888 3.260 1.00 97.06 116 LEU A O 1
ATOM 871 N N . THR A 1 117 ? 2.291 3.274 2.420 1.00 97.62 117 THR A N 1
ATOM 872 C CA . THR A 1 117 ? 2.615 2.314 3.485 1.00 97.62 117 THR A CA 1
ATOM 873 C C . THR A 1 117 ? 2.677 3.003 4.852 1.00 97.62 117 THR A C 1
ATOM 875 O O . THR A 1 117 ? 2.094 2.518 5.823 1.00 97.62 117 THR A O 1
ATOM 878 N N . GLN A 1 118 ? 3.307 4.179 4.935 1.00 97.44 118 GLN A N 1
ATOM 879 C CA . GLN A 1 118 ? 3.361 4.960 6.175 1.00 97.44 118 GLN A CA 1
ATOM 880 C C . GLN A 1 118 ? 1.973 5.429 6.621 1.00 97.44 118 GLN A C 1
ATOM 882 O O . GLN A 1 118 ? 1.611 5.275 7.791 1.00 97.44 118 GLN A O 1
ATOM 887 N N . LYS A 1 119 ? 1.165 5.964 5.696 1.00 97.75 119 LYS A N 1
ATOM 888 C CA . LYS A 1 119 ? -0.218 6.368 5.989 1.00 97.75 119 LYS A CA 1
ATOM 889 C C . LYS A 1 119 ? -1.036 5.187 6.494 1.00 97.75 119 LYS A C 1
ATOM 891 O O . LYS A 1 119 ? -1.700 5.327 7.519 1.00 97.75 119 LYS A O 1
ATOM 896 N N . TYR A 1 120 ? -0.930 4.037 5.830 1.00 97.94 120 TYR A N 1
ATOM 897 C CA . TYR A 1 120 ? -1.611 2.808 6.219 1.00 97.94 120 TYR A CA 1
ATOM 898 C C . TYR A 1 120 ? -1.250 2.393 7.649 1.00 97.94 120 TYR A C 1
ATOM 900 O O . TYR A 1 120 ? -2.151 2.209 8.472 1.00 97.94 120 TYR A O 1
ATOM 908 N N . ALA A 1 121 ? 0.045 2.335 7.978 1.00 97.31 121 ALA A N 1
ATOM 909 C CA . ALA A 1 121 ? 0.518 1.993 9.318 1.00 97.31 121 ALA A CA 1
ATOM 910 C C . ALA A 1 121 ? -0.044 2.948 10.388 1.00 97.31 121 ALA A C 1
ATOM 912 O O . ALA A 1 121 ? -0.570 2.504 11.413 1.00 97.31 121 ALA A O 1
ATOM 913 N N . LEU A 1 122 ? -0.023 4.259 10.125 1.00 97.62 122 LEU A N 1
ATOM 914 C CA . LEU A 1 122 ? -0.587 5.266 11.027 1.00 97.62 122 LEU A CA 1
ATOM 915 C C . LEU A 1 122 ? -2.094 5.081 11.233 1.00 97.62 122 LEU A C 1
ATOM 917 O O . LEU A 1 122 ? -2.571 5.124 12.370 1.00 97.62 122 LEU A O 1
ATOM 921 N N . THR A 1 123 ? -2.860 4.871 10.160 1.00 97.56 123 THR A N 1
ATOM 922 C CA . THR A 1 123 ? -4.306 4.627 10.262 1.00 97.56 123 THR A CA 1
ATOM 923 C C . THR A 1 123 ? -4.626 3.324 10.979 1.00 97.56 123 THR A C 1
ATOM 925 O O . THR A 1 123 ? -5.519 3.310 11.824 1.00 97.56 123 THR A O 1
ATOM 928 N N . ASN A 1 124 ? -3.876 2.255 10.719 1.00 97.88 124 ASN A N 1
ATOM 929 C CA . ASN A 1 124 ? -4.081 0.963 11.363 1.00 97.88 124 ASN A CA 1
ATOM 930 C C . ASN A 1 124 ? -3.826 1.050 12.877 1.00 97.88 124 ASN A C 1
ATOM 932 O O . ASN A 1 124 ? -4.628 0.578 13.681 1.00 97.88 124 ASN A O 1
ATOM 936 N N . ASN A 1 125 ? -2.770 1.754 13.288 1.00 97.75 125 ASN A N 1
ATOM 937 C CA . ASN A 1 125 ? -2.479 1.988 14.704 1.00 97.75 125 ASN A CA 1
ATOM 938 C C . ASN A 1 125 ? -3.564 2.828 15.394 1.00 97.75 125 ASN A C 1
ATOM 940 O O . ASN A 1 125 ? -3.962 2.529 16.526 1.00 97.75 125 ASN A O 1
ATOM 944 N N . LYS A 1 126 ? -4.100 3.846 14.707 1.00 98.06 126 LYS A N 1
ATOM 945 C CA . LYS A 1 126 ? -5.244 4.625 15.207 1.00 98.06 126 LYS A CA 1
ATOM 946 C C . LYS A 1 126 ? -6.492 3.758 15.364 1.00 98.06 126 LYS A C 1
ATOM 948 O O . LYS A 1 126 ? -7.141 3.844 16.402 1.00 98.06 126 LYS A O 1
ATOM 953 N N . LEU A 1 127 ? -6.800 2.908 14.384 1.00 98.06 127 LEU A N 1
ATOM 954 C CA . LEU A 1 127 ? -7.936 1.986 14.447 1.00 98.06 127 LEU A CA 1
ATOM 955 C C . LEU A 1 127 ? -7.806 1.004 15.609 1.00 98.06 127 LEU A C 1
ATOM 957 O O . LEU A 1 127 ? -8.741 0.882 16.393 1.00 98.06 127 LEU A O 1
ATOM 961 N N . ARG A 1 128 ? -6.638 0.376 15.783 1.00 97.75 128 ARG A N 1
ATOM 962 C CA . ARG A 1 128 ? -6.370 -0.514 16.926 1.00 97.75 128 ARG A CA 1
ATOM 963 C C . ARG A 1 128 ? -6.568 0.202 18.259 1.00 97.75 128 ARG A C 1
ATOM 965 O O . ARG A 1 128 ? -7.246 -0.306 19.144 1.00 97.75 128 ARG A O 1
ATOM 972 N N . THR A 1 129 ? -6.034 1.416 18.377 1.00 97.81 129 THR A N 1
ATOM 973 C CA . THR A 1 129 ? -6.189 2.233 19.588 1.00 97.81 129 THR A CA 1
ATOM 974 C C . THR A 1 129 ? -7.656 2.573 19.857 1.00 97.81 129 THR A C 1
ATOM 976 O O . THR A 1 129 ? -8.104 2.513 21.000 1.00 97.81 129 THR A O 1
ATOM 979 N N . LEU A 1 130 ? -8.416 2.943 18.823 1.00 98.00 130 LEU A N 1
ATOM 980 C CA . LEU A 1 130 ? -9.841 3.249 18.951 1.00 98.00 130 LEU A CA 1
ATOM 981 C C . LEU A 1 130 ? -10.657 2.010 19.320 1.00 98.00 130 LEU A C 1
ATOM 983 O O . LEU A 1 130 ? -11.521 2.116 20.181 1.00 98.00 130 LEU A O 1
ATOM 987 N N . ALA A 1 131 ? -10.354 0.851 18.736 1.00 98.12 131 ALA A N 1
ATOM 988 C CA . ALA A 1 131 ? -11.017 -0.407 19.064 1.00 98.12 131 ALA A CA 1
ATOM 989 C C . ALA A 1 131 ? -10.860 -0.749 20.554 1.00 98.12 131 ALA A C 1
ATOM 991 O O . ALA A 1 131 ? -11.859 -0.969 21.233 1.00 98.12 131 ALA A O 1
ATOM 992 N N . ILE A 1 132 ? -9.634 -0.664 21.086 1.00 97.88 132 ILE A N 1
ATOM 993 C CA . ILE A 1 132 ? -9.359 -0.890 22.515 1.00 97.88 132 ILE A CA 1
ATOM 994 C C . ILE A 1 132 ? -10.128 0.111 23.390 1.00 97.88 132 ILE A C 1
ATOM 996 O O . ILE A 1 132 ? -10.701 -0.256 24.413 1.00 97.88 132 ILE A O 1
ATOM 1000 N N . LYS A 1 133 ? -10.173 1.390 22.993 1.00 97.94 133 LYS A N 1
ATOM 1001 C CA . LYS A 1 133 ? -10.915 2.422 23.736 1.00 97.94 133 LYS A CA 1
ATOM 1002 C C . LYS A 1 133 ? -12.421 2.167 23.744 1.00 97.94 133 LYS A C 1
ATOM 1004 O O . LYS A 1 133 ? -13.058 2.404 24.766 1.00 97.94 133 LYS A O 1
ATOM 1009 N N . VAL A 1 134 ? -12.985 1.719 22.624 1.00 97.75 134 VAL A N 1
ATOM 1010 C CA . VAL A 1 134 ? -14.409 1.375 22.521 1.00 97.75 134 VAL A CA 1
ATOM 1011 C C . VAL A 1 134 ? -14.727 0.170 23.396 1.00 97.75 134 VAL A C 1
ATOM 1013 O O . VAL A 1 134 ? -15.691 0.227 24.151 1.00 97.75 134 VAL A O 1
ATOM 1016 N N . GLU A 1 135 ? -13.897 -0.870 23.362 1.00 97.00 135 GLU A N 1
ATOM 1017 C CA . GLU A 1 135 ? -14.068 -2.059 24.199 1.00 97.00 135 GLU A CA 1
ATOM 1018 C C . GLU A 1 135 ? -13.990 -1.727 25.699 1.00 97.00 135 GLU A C 1
ATOM 1020 O O . GLU A 1 135 ? -14.835 -2.167 26.483 1.00 97.00 135 GLU A O 1
ATOM 1025 N N . ASP A 1 136 ? -13.026 -0.900 26.114 1.00 96.94 136 ASP A N 1
ATOM 1026 C CA . ASP A 1 136 ? -12.923 -0.435 27.503 1.00 96.94 136 ASP A CA 1
ATOM 1027 C C . ASP A 1 136 ? -14.131 0.429 27.901 1.00 96.94 136 ASP A C 1
ATOM 1029 O O . ASP A 1 136 ? -14.698 0.248 28.981 1.00 96.94 136 ASP A O 1
ATOM 1033 N N . ALA A 1 137 ? -14.581 1.333 27.024 1.00 96.12 137 ALA A N 1
ATOM 1034 C CA . ALA A 1 137 ? -15.767 2.151 27.265 1.00 96.12 137 ALA A CA 1
ATOM 1035 C C . ALA A 1 137 ? -17.038 1.298 27.391 1.00 96.12 137 ALA A C 1
ATOM 1037 O O . ALA A 1 137 ? -17.795 1.460 28.348 1.00 96.12 137 ALA A O 1
ATOM 1038 N N . GLU A 1 138 ? -17.252 0.347 26.483 1.00 95.88 138 GLU A N 1
ATOM 1039 C CA . GLU A 1 138 ? -18.378 -0.588 26.518 1.00 95.88 138 GLU A CA 1
ATOM 1040 C C . GLU A 1 138 ? -18.352 -1.432 27.794 1.00 95.88 138 GLU A C 1
ATOM 1042 O O . GLU A 1 138 ? -19.370 -1.560 28.481 1.00 95.88 138 GLU A O 1
ATOM 1047 N N . SER A 1 139 ? -17.173 -1.944 28.151 1.00 94.94 139 SER A N 1
ATOM 1048 C CA . SER A 1 139 ? -16.963 -2.695 29.383 1.00 94.94 139 SER A CA 1
ATOM 1049 C C . SER A 1 139 ? -17.347 -1.853 30.593 1.00 94.94 139 SER A C 1
ATOM 1051 O O . SER A 1 139 ? -18.154 -2.303 31.402 1.00 94.94 139 SER A O 1
ATOM 1053 N N . ARG A 1 140 ? -16.850 -0.611 30.697 1.00 94.81 140 ARG A N 1
ATOM 1054 C CA . ARG A 1 140 ? -17.191 0.339 31.774 1.00 94.81 140 ARG A CA 1
ATOM 1055 C C . ARG A 1 140 ? -18.687 0.612 31.858 1.00 94.81 140 ARG A C 1
ATOM 1057 O O . ARG A 1 140 ? -19.242 0.522 32.949 1.00 94.81 140 ARG A O 1
ATOM 1064 N N . CYS A 1 141 ? -19.338 0.883 30.729 1.00 94.12 141 CYS A N 1
ATOM 1065 C CA . CYS A 1 141 ? -20.776 1.139 30.673 1.00 94.12 141 CYS A CA 1
ATOM 1066 C C . 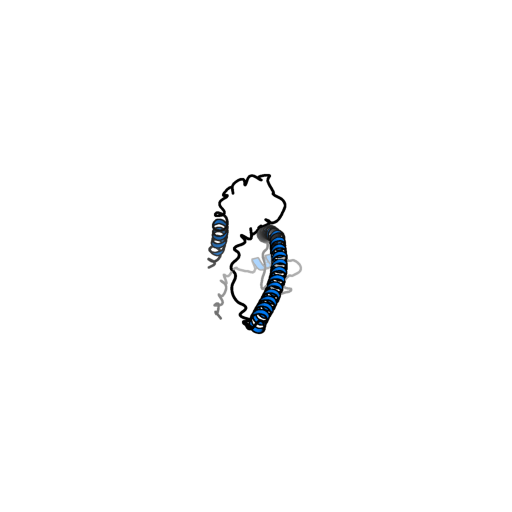CYS A 1 141 ? -21.612 -0.072 31.105 1.00 94.12 141 CYS A C 1
ATOM 1068 O O . CYS A 1 141 ? -22.706 0.101 31.634 1.00 94.12 141 CYS A O 1
ATOM 1070 N N . ARG A 1 142 ? -21.114 -1.298 30.902 1.00 93.88 142 ARG A N 1
ATOM 1071 C CA . ARG A 1 142 ? -21.817 -2.534 31.274 1.00 93.88 142 ARG A CA 1
ATOM 1072 C C . ARG A 1 142 ? -21.436 -3.096 32.641 1.00 93.88 142 ARG A C 1
ATOM 1074 O O . ARG A 1 142 ? -22.071 -4.058 33.059 1.00 93.88 142 ARG A O 1
ATOM 1081 N N . ARG A 1 143 ? -20.470 -2.512 33.364 1.00 93.38 143 ARG A N 1
ATOM 1082 C CA . ARG A 1 143 ? -20.013 -3.013 34.683 1.00 93.38 143 ARG A CA 1
ATOM 1083 C C . ARG A 1 143 ? -21.142 -3.200 35.692 1.00 93.38 143 ARG A C 1
ATOM 1085 O O . ARG A 1 143 ? -21.075 -4.109 36.509 1.00 93.38 143 ARG A O 1
ATOM 1092 N N . HIS A 1 144 ? -22.162 -2.350 35.631 1.00 91.44 144 HIS A N 1
ATOM 1093 C CA . HIS A 1 144 ? -23.303 -2.383 36.547 1.00 91.44 144 HIS A CA 1
ATOM 1094 C C . HIS A 1 144 ? -24.542 -3.058 35.944 1.00 91.44 144 HIS A C 1
ATOM 1096 O O . HIS A 1 144 ? -25.586 -3.115 36.588 1.00 91.44 144 HIS A O 1
ATOM 1102 N N . ASN A 1 145 ? -24.436 -3.589 34.723 1.00 91.19 145 ASN A N 1
ATOM 1103 C CA . ASN A 1 145 ? -25.550 -4.228 34.040 1.00 91.19 145 ASN A CA 1
ATOM 1104 C C . ASN A 1 145 ? -25.523 -5.732 34.313 1.00 91.19 145 ASN A C 1
ATOM 1106 O O . ASN A 1 145 ? -24.559 -6.421 33.983 1.00 91.19 145 ASN A O 1
ATOM 1110 N N . ILE A 1 146 ? -26.619 -6.257 34.854 1.00 86.81 146 ILE A N 1
ATOM 1111 C CA . ILE A 1 146 ? -26.814 -7.693 35.059 1.00 86.81 146 ILE A CA 1
ATOM 1112 C C . ILE A 1 146 ? -27.723 -8.218 33.949 1.00 86.81 146 ILE A C 1
ATOM 1114 O O . ILE A 1 146 ? -28.783 -7.655 33.674 1.00 86.81 146 ILE A O 1
ATOM 1118 N N . ARG A 1 147 ? -27.313 -9.311 33.297 1.00 87.38 147 ARG A N 1
ATOM 1119 C CA . ARG A 1 147 ? -28.094 -9.953 32.235 1.00 87.38 147 ARG A CA 1
ATOM 1120 C C . ARG A 1 147 ? -28.786 -11.196 32.788 1.00 87.38 147 ARG A C 1
ATOM 1122 O O . ARG A 1 147 ? -28.123 -12.164 33.141 1.00 87.38 147 ARG A O 1
ATOM 1129 N N . LEU A 1 148 ? -30.115 -11.170 32.838 1.00 83.19 148 LEU A N 1
ATOM 1130 C CA . LEU A 1 148 ? -30.924 -12.334 33.199 1.00 83.19 148 LEU A CA 1
ATOM 1131 C C . LEU A 1 148 ? -31.128 -13.210 31.955 1.00 83.19 148 LEU A C 1
ATOM 1133 O O . LEU A 1 148 ? -31.614 -12.730 30.931 1.00 83.19 148 LEU A O 1
ATOM 1137 N N . VAL A 1 149 ? -30.739 -14.483 32.033 1.00 84.75 149 VAL A N 1
ATOM 1138 C CA . VAL A 1 149 ? -30.849 -15.464 30.940 1.00 84.75 149 VAL A CA 1
ATOM 1139 C C . VAL A 1 149 ? -31.715 -16.628 31.414 1.00 84.75 149 VAL A C 1
ATOM 1141 O O . VAL A 1 149 ? -31.572 -17.072 32.548 1.00 84.75 149 VAL A O 1
ATOM 1144 N N . GLY A 1 150 ? -32.616 -17.120 30.560 1.00 83.69 150 GLY A N 1
ATOM 1145 C CA . GLY A 1 150 ? -33.509 -18.238 30.898 1.00 83.69 150 GLY A CA 1
ATOM 1146 C C . GLY A 1 150 ? -34.760 -17.850 31.694 1.00 83.69 150 GLY A C 1
ATOM 1147 O O . GLY A 1 150 ? -35.467 -18.728 32.176 1.00 83.69 150 GLY A O 1
ATOM 1148 N N . VAL A 1 151 ? -35.058 -16.553 31.819 1.00 81.50 151 VAL A N 1
ATOM 1149 C CA . VAL A 1 151 ? -36.342 -16.086 32.358 1.00 81.50 151 VAL A CA 1
ATOM 1150 C C . VAL A 1 151 ? -37.423 -16.302 31.293 1.00 81.50 151 VAL A C 1
ATOM 1152 O O . VAL A 1 151 ? -37.236 -15.819 30.173 1.00 81.50 151 VAL A O 1
ATOM 1155 N N . PRO A 1 152 ? -38.539 -16.992 31.600 1.00 81.81 152 PRO A N 1
ATOM 1156 C CA . PRO A 1 152 ? -39.618 -17.172 30.639 1.00 81.81 152 PRO A CA 1
ATOM 1157 C C . PRO A 1 152 ? -40.170 -15.822 30.161 1.00 81.81 152 PRO A C 1
ATOM 1159 O O . PRO A 1 152 ? -40.189 -14.821 30.889 1.00 81.81 152 PRO A O 1
ATOM 1162 N N . GLU A 1 153 ? -40.621 -15.768 28.915 1.00 79.19 153 GLU A N 1
ATOM 1163 C CA . GLU A 1 153 ? -41.233 -14.557 28.378 1.00 79.19 153 GLU A CA 1
ATOM 1164 C C . GLU A 1 153 ? -42.567 -14.270 29.089 1.00 79.19 153 GLU A C 1
ATOM 1166 O O . GLU A 1 153 ? -43.270 -15.187 29.504 1.00 79.19 153 GLU A O 1
ATOM 1171 N N . LYS A 1 154 ? -42.923 -12.985 29.243 1.00 75.38 154 LYS A N 1
ATOM 1172 C CA . LYS A 1 154 ? -44.153 -12.511 29.925 1.00 75.38 154 LYS A CA 1
ATOM 1173 C C . LYS A 1 154 ? -44.240 -12.788 31.437 1.00 75.38 154 LYS A C 1
ATOM 1175 O O . LYS A 1 154 ? -45.258 -12.484 32.045 1.00 75.38 154 LYS A O 1
ATOM 1180 N N . THR A 1 155 ? -43.166 -13.270 32.067 1.00 69.19 155 THR A N 1
ATOM 1181 C CA . THR A 1 155 ? -43.088 -13.408 33.539 1.00 69.19 155 THR A CA 1
ATOM 1182 C C . THR A 1 155 ? -42.921 -12.067 34.260 1.00 69.19 155 THR A C 1
ATOM 1184 O O . THR A 1 155 ? -43.159 -11.961 35.461 1.00 69.19 155 THR A O 1
ATOM 1187 N N . LYS A 1 156 ? -42.505 -11.024 33.531 1.00 65.38 156 LYS A N 1
ATOM 1188 C CA . LYS A 1 156 ? -42.474 -9.654 34.040 1.00 65.38 156 LYS A CA 1
ATOM 1189 C C . LYS A 1 156 ? -43.916 -9.165 34.147 1.00 65.38 156 LYS A C 1
ATOM 1191 O O . LYS A 1 156 ? -44.553 -8.901 33.131 1.00 65.38 156 LYS A O 1
ATOM 1196 N N . GLY A 1 157 ? -44.420 -9.081 35.375 1.00 71.62 157 GLY A N 1
ATOM 1197 C CA . GLY A 1 157 ? -45.641 -8.345 35.684 1.00 71.62 157 GLY A CA 1
ATOM 1198 C C . GLY A 1 157 ? -45.488 -6.839 35.393 1.00 71.62 157 GLY A C 1
ATOM 1199 O O . GLY A 1 157 ? -44.584 -6.427 34.663 1.00 71.62 157 GLY A O 1
ATOM 1200 N N . PRO A 1 158 ? -46.341 -5.982 35.971 1.00 77.19 158 PRO A N 1
ATOM 1201 C CA . PRO A 1 158 ? -46.359 -4.552 35.651 1.00 77.19 158 PRO A CA 1
ATOM 1202 C C . PRO A 1 158 ? -45.102 -3.778 36.094 1.00 77.19 158 PRO A C 1
ATOM 1204 O O . PRO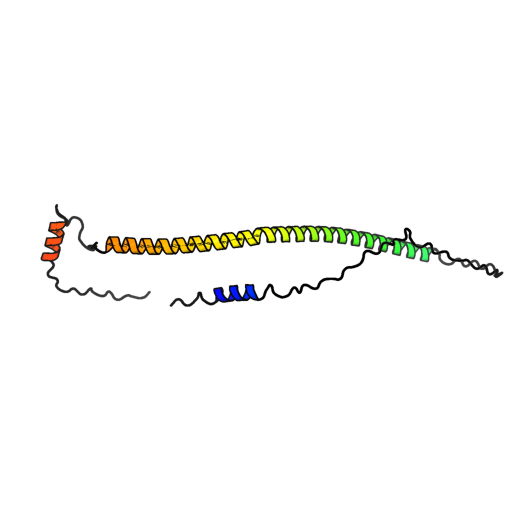 A 1 158 ? -44.827 -2.723 35.531 1.00 77.19 158 PRO A O 1
ATOM 1207 N N . SER A 1 159 ? -44.323 -4.287 37.059 1.00 84.50 159 SER A N 1
ATOM 1208 C CA . SER A 1 159 ? -43.058 -3.680 37.513 1.00 84.50 159 SER A CA 1
ATOM 1209 C C . SER A 1 159 ? -41.896 -4.665 37.386 1.00 84.50 159 SER A C 1
ATOM 1211 O O . SER A 1 159 ? -42.002 -5.843 37.741 1.00 84.50 159 SER A O 1
ATOM 1213 N N . GLN A 1 160 ? -40.769 -4.162 36.872 1.00 84.75 160 GLN A N 1
ATOM 1214 C CA . GLN A 1 160 ? -39.520 -4.913 36.784 1.00 84.75 160 GLN A CA 1
ATOM 1215 C C . GLN A 1 160 ? -38.806 -5.006 38.133 1.00 84.75 160 GLN A C 1
ATOM 1217 O O . GLN A 1 160 ? -38.198 -6.043 38.390 1.00 84.75 160 GLN A O 1
ATOM 1222 N N . GLU A 1 161 ? -38.891 -3.978 38.988 1.00 87.06 161 GLU A N 1
ATOM 1223 C CA . GLU A 1 161 ? -38.271 -4.017 40.317 1.00 87.06 161 GLU A CA 1
ATOM 1224 C C . GLU A 1 161 ? -38.904 -5.112 41.172 1.00 87.06 161 GLU A C 1
ATOM 1226 O O . GLU A 1 161 ? -38.192 -5.986 41.655 1.00 87.06 161 GLU A O 1
ATOM 1231 N N . LEU A 1 162 ? -40.242 -5.152 41.243 1.00 84.38 162 LEU A N 1
ATOM 1232 C CA . LEU A 1 162 ? -40.967 -6.172 42.008 1.00 84.38 162 LEU A CA 1
ATOM 1233 C C . LEU A 1 162 ? -40.652 -7.590 41.524 1.00 84.38 162 LEU A C 1
ATOM 1235 O O . LEU A 1 162 ? -40.520 -8.511 42.331 1.00 84.38 162 LEU A O 1
ATOM 1239 N N . PHE A 1 163 ? -40.506 -7.774 40.207 1.00 86.19 163 PHE A N 1
ATOM 1240 C CA . PHE A 1 163 ? -40.080 -9.053 39.646 1.00 86.19 163 PHE A CA 1
ATOM 1241 C C . PHE A 1 163 ? -38.672 -9.434 40.122 1.00 86.19 163 PHE A C 1
ATOM 1243 O O . PHE A 1 163 ? -38.484 -10.561 40.570 1.00 86.19 163 PHE A O 1
ATOM 1250 N N . ILE A 1 164 ? -37.694 -8.521 40.048 1.00 86.88 164 ILE A N 1
ATOM 1251 C CA . ILE A 1 164 ? -36.310 -8.792 40.468 1.00 86.88 164 ILE A CA 1
ATOM 1252 C C . ILE A 1 164 ? -36.237 -9.048 41.977 1.00 86.88 164 ILE A C 1
ATOM 1254 O O . ILE A 1 164 ? -35.602 -10.015 42.388 1.00 86.88 164 ILE A O 1
ATOM 1258 N N . GLU A 1 165 ? -36.909 -8.240 42.797 1.00 86.12 165 GLU A N 1
ATOM 1259 C CA . GLU A 1 165 ? -36.958 -8.407 44.254 1.00 86.12 165 GLU A CA 1
ATOM 1260 C C . GLU A 1 165 ? -37.586 -9.747 44.642 1.00 86.12 165 GLU A C 1
ATOM 1262 O O . GLU A 1 165 ? -37.019 -10.489 45.445 1.00 86.12 165 GLU A O 1
ATOM 1267 N N . THR A 1 166 ? -38.714 -10.108 44.024 1.00 84.62 166 THR A N 1
ATOM 1268 C CA . THR A 1 166 ? -39.370 -11.398 44.271 1.00 84.62 166 THR A CA 1
ATOM 1269 C C . THR A 1 166 ? -38.506 -12.552 43.779 1.00 84.62 166 THR A C 1
ATOM 1271 O O . THR A 1 166 ? -38.391 -13.566 44.462 1.00 84.62 166 THR A O 1
ATOM 1274 N N . TRP A 1 167 ? -37.869 -12.419 42.614 1.00 81.25 167 TRP A N 1
ATOM 1275 C CA . TRP A 1 167 ? -36.998 -13.448 42.050 1.00 81.25 167 TRP A CA 1
ATOM 1276 C C . TRP A 1 167 ? -35.783 -13.705 42.945 1.00 81.25 167 TRP A C 1
ATOM 1278 O O . TRP A 1 167 ? -35.541 -14.855 43.292 1.00 81.25 167 TRP A O 1
ATOM 1288 N N . LEU A 1 168 ? -35.097 -12.653 43.405 1.00 81.62 168 LEU A N 1
ATOM 1289 C CA . LEU A 1 168 ? -33.971 -12.754 44.341 1.00 81.62 168 LEU A CA 1
ATOM 1290 C C . LEU A 1 168 ? -34.391 -13.316 45.708 1.00 81.62 168 LEU A C 1
ATOM 1292 O O . LEU A 1 168 ? -33.647 -14.087 46.309 1.00 81.62 168 LEU A O 1
ATOM 1296 N N . SER A 1 169 ? -35.580 -12.944 46.191 1.00 82.19 169 SER A N 1
ATOM 1297 C CA . SER A 1 169 ? -36.088 -13.379 47.502 1.00 82.19 169 SER A CA 1
ATOM 1298 C C . SER A 1 169 ? -36.642 -14.806 47.488 1.00 82.19 169 SER A C 1
ATOM 1300 O O . SER A 1 169 ? -36.571 -15.509 48.493 1.00 82.19 169 SER A O 1
ATOM 1302 N N . SER A 1 170 ? -37.204 -15.242 46.356 1.00 73.44 170 SER A N 1
ATOM 1303 C CA . SER A 1 170 ? -37.741 -16.598 46.160 1.00 73.44 170 SER A CA 1
ATOM 1304 C C . SER A 1 170 ? -36.674 -17.598 45.733 1.00 73.44 170 SER A C 1
ATOM 1306 O O . SER A 1 170 ? -36.798 -18.787 46.031 1.00 73.44 170 SER A O 1
ATOM 1308 N N . SER A 1 171 ? -35.597 -17.135 45.092 1.00 62.28 171 SER A N 1
ATOM 1309 C CA . SER A 1 171 ? -34.393 -17.929 44.910 1.00 62.28 171 SER A CA 1
ATOM 1310 C C . SER A 1 171 ? -33.680 -18.062 46.256 1.00 62.28 171 SER A C 1
ATOM 1312 O O . SER A 1 171 ? -32.681 -17.394 46.518 1.00 62.28 171 SER A O 1
ATOM 1314 N N . GLN A 1 172 ? -34.155 -18.965 47.122 1.00 51.97 172 GLN A N 1
ATOM 1315 C CA . GLN A 1 172 ? -33.229 -19.649 48.018 1.00 51.97 172 GLN A CA 1
ATOM 1316 C C . GLN A 1 172 ? -32.102 -20.150 47.122 1.00 51.97 172 GLN A C 1
ATOM 1318 O O . GLN A 1 172 ? -32.324 -20.956 46.220 1.00 51.97 172 GLN A O 1
ATOM 1323 N N . TRP A 1 173 ? -30.913 -19.595 47.319 1.00 52.34 173 TRP A N 1
ATOM 1324 C CA . TRP A 1 173 ? -29.697 -19.907 46.585 1.00 52.34 173 TRP A CA 1
ATOM 1325 C C . TRP A 1 173 ? -29.253 -21.335 46.944 1.00 52.34 173 TRP A C 1
ATOM 1327 O O . TRP A 1 173 ? -28.195 -21.553 47.523 1.00 52.34 173 TRP A O 1
ATOM 1337 N N . SER A 1 174 ? -30.078 -22.345 46.659 1.00 49.62 174 SER A N 1
ATOM 1338 C CA . SER A 1 174 ? -29.687 -23.742 46.728 1.00 49.62 174 SER A CA 1
ATOM 1339 C C . SER A 1 174 ? -28.703 -23.941 45.587 1.00 49.62 174 SER A C 1
ATOM 1341 O O . SER A 1 174 ? -29.100 -23.909 44.422 1.00 49.62 174 SER A O 1
ATOM 1343 N N . GLY A 1 175 ? -27.418 -24.035 45.925 1.00 47.91 175 GLY A N 1
ATOM 1344 C CA . GLY A 1 175 ? -26.294 -24.092 44.999 1.00 47.91 175 GLY A CA 1
ATOM 1345 C C . GLY A 1 175 ? -26.421 -25.182 43.936 1.00 47.91 175 GLY A C 1
ATOM 1346 O O . GLY A 1 175 ? -25.800 -26.234 44.039 1.00 47.91 175 GLY A O 1
ATOM 1347 N N . HIS A 1 176 ? -27.155 -24.897 42.865 1.00 46.22 176 HIS A N 1
ATOM 1348 C CA . HIS A 1 176 ? -27.004 -25.576 41.592 1.00 46.22 176 HIS A CA 1
ATOM 1349 C C . HIS A 1 176 ? -25.722 -25.042 40.961 1.00 46.22 176 HIS A C 1
ATOM 1351 O O . HIS A 1 176 ? -25.711 -24.154 40.109 1.00 46.22 176 HIS A O 1
ATOM 1357 N N . THR A 1 177 ? -24.606 -25.583 41.445 1.00 47.66 177 THR A N 1
ATOM 1358 C CA . THR A 1 177 ? -23.386 -25.680 40.663 1.00 47.66 177 THR A CA 1
ATOM 1359 C C . THR A 1 177 ? -23.786 -26.222 39.297 1.00 47.66 177 THR A C 1
ATOM 1361 O O . THR A 1 177 ? -24.397 -27.283 39.176 1.00 47.66 177 THR A O 1
ATOM 1364 N N . GLY A 1 178 ? -23.539 -25.413 38.268 1.00 46.31 178 GLY A N 1
ATOM 1365 C CA . GLY A 1 178 ? -23.910 -25.735 36.904 1.00 46.31 178 GLY A CA 1
ATOM 1366 C C . GLY A 1 178 ? -23.474 -27.153 36.561 1.00 46.31 178 GLY A C 1
ATOM 1367 O O . GLY A 1 178 ? -22.300 -27.502 36.693 1.00 46.31 178 GLY A O 1
ATOM 1368 N N . SER A 1 179 ? -24.440 -27.955 36.117 1.00 49.34 179 SER A N 1
ATOM 1369 C CA . SER A 1 179 ? -24.195 -29.184 35.379 1.00 49.34 179 SER A CA 1
ATOM 1370 C C . SER A 1 179 ? -23.201 -28.859 34.262 1.00 49.34 179 SER A C 1
ATOM 1372 O O . SER A 1 179 ? -23.540 -28.223 33.260 1.00 49.34 179 SER A O 1
ATOM 1374 N N . ARG A 1 180 ? -21.931 -29.220 34.480 1.00 45.28 180 ARG A N 1
ATOM 1375 C CA . ARG A 1 180 ? -20.897 -29.201 33.452 1.00 45.28 180 ARG A CA 1
ATOM 1376 C C . ARG A 1 180 ? -21.354 -30.182 32.382 1.00 45.28 180 ARG A C 1
ATOM 1378 O O . ARG A 1 180 ? -21.176 -31.386 32.542 1.00 45.28 180 ARG A O 1
ATOM 1385 N N . ARG A 1 181 ? -21.935 -29.685 31.289 1.00 54.88 181 ARG A N 1
ATOM 1386 C CA . ARG A 1 181 ? -22.015 -30.492 30.071 1.00 54.88 181 ARG A CA 1
ATOM 1387 C C . ARG A 1 181 ? -20.575 -30.841 29.677 1.00 54.88 181 ARG A C 1
ATOM 1389 O O . ARG A 1 181 ? -19.761 -29.919 29.568 1.00 54.88 181 ARG A O 1
ATOM 1396 N N . PRO A 1 182 ? -20.222 -32.124 29.508 1.00 46.88 182 PRO A N 1
ATOM 1397 C CA . PRO A 1 182 ? -18.914 -32.475 28.989 1.00 46.88 182 PRO A CA 1
ATOM 1398 C C . PRO A 1 182 ? -18.812 -31.934 27.561 1.00 46.88 182 PRO A C 1
ATOM 1400 O O . PRO A 1 182 ? -19.677 -32.188 26.725 1.00 46.88 182 PRO A O 1
ATOM 1403 N N . LEU A 1 183 ? -17.767 -31.148 27.304 1.00 48.28 183 LEU A N 1
ATOM 1404 C CA . LEU A 1 183 ? -17.380 -30.731 25.961 1.00 48.28 183 LEU A CA 1
ATOM 1405 C C . LEU A 1 183 ? -17.002 -31.990 25.175 1.00 48.28 183 LEU A C 1
ATOM 1407 O O . LEU A 1 183 ? -15.901 -32.518 25.332 1.00 48.28 183 LEU A O 1
ATOM 1411 N N . THR A 1 184 ? -17.912 -32.493 24.346 1.00 56.56 184 THR A N 1
ATOM 1412 C CA . THR A 1 184 ? -17.559 -33.467 23.316 1.00 56.56 184 THR A CA 1
ATOM 1413 C C . THR A 1 184 ? -16.764 -32.731 22.248 1.00 56.56 184 THR A C 1
ATOM 1415 O O . THR A 1 184 ? -17.291 -31.848 21.572 1.00 56.56 184 THR A O 1
ATOM 1418 N N . LYS A 1 185 ? -15.475 -33.064 22.147 1.00 48.69 185 LYS A N 1
ATOM 1419 C CA . LYS A 1 185 ? -14.618 -32.670 21.030 1.00 48.69 185 LYS A CA 1
ATOM 1420 C C . LYS A 1 185 ? -15.119 -33.370 19.766 1.00 48.69 185 LYS A C 1
ATOM 1422 O O . LYS A 1 185 ? -15.162 -34.598 19.750 1.00 48.69 185 LYS A O 1
ATOM 1427 N N . THR A 1 186 ? -15.426 -32.593 18.738 1.00 51.66 186 THR A N 1
ATOM 1428 C CA . THR A 1 186 ? -15.425 -33.000 17.326 1.00 51.66 186 THR A CA 1
ATOM 1429 C C . THR A 1 186 ? -14.912 -31.830 16.520 1.00 51.66 186 THR A C 1
ATOM 1431 O O . THR A 1 186 ? -15.451 -30.723 16.753 1.00 51.66 186 THR A O 1
#

Sequence (186 aa):
MVLADSTEEKLAEELLETGYSKLDSEPMGKQRIGKDMPAGPPKVYYEVEGRRGRGANATHHGDLGGYAGIQGGLRAQIATLAGEVGLLCDKHKKLKDRAKATENTLGETAPQVKELTQKYALTNNKLRTLAIKVEDAESRCRRHNIRLVGVPEKTKGPSQELFIETWLSSSQWSGHTGSRRPLTKT

Radius of gyration: 47.97 Å; chains: 1; bounding box: 109×57×122 Å

Secondary structure (DSSP, 8-state):
----SHHHHHHHHHHHHSSSS---------------PPPS-----------------------HHHHHHHHHHHHHHHHHHHHHHHHHHHHHHHHHHHHHHHHHHHHHHHHHHHHHHHHHHHHHHHHHHHHHHHHHHHHHHHTT-----SPPTT---S-HHHHHHHHHHH----------------

pLDDT: mean 72.23, std 23.54, range [33.62, 98.25]

Foldseek 3Di:
DDDDDPPVVVVVVVVVVPPPDPDDDDPDDDDDPDPDDDPDDDDDDDDDDDDDDPDDDDPPPDPPVVVVVVVVVVVVVVVVVVVVVVVVVVVVVVVVVVVVVVVVVCVVVVVVVVVVVVVVVVVVVVVVVVVVVVVVVVCVVCVPPDDDDPDDPPCDDPDPVVSVVCVVVVPPCPDPPDPPDPPDDD